Protein AF-A0A524F8K9-F1 (afdb_monomer)

Radius of gyration: 33.24 Å; Cα contacts (8 Å, |Δi|>4): 389; chains: 1; bounding box: 68×58×95 Å

Foldseek 3Di:
DDPPDPDFVVVLLVLQQVLLCVQPVFGKDWPPPPDRVSLVVQCVVVVDHQQFRWTWIGRRPPPQDIDIDGNVCSVVSNDRPCSVVVQCFPVVVQVLQQCLLCVQPNFGKGFPPPPDRVNLVVQCVVHRSQARWTFMGSRDPPADTDIDGNVCSVVSDDGPVSVLVVQQQQPVNLLVLQQVLLCVQPNGGKAFDDDDDRVNLVPDPDRQQFPWTFIDSRPPPQDTDTDGSVCSVVSDDRPCSVVVPQDPVNVQVVQQVVCCVPPVGGGGDDPDD

Structure (mmCIF, N/CA/C/O backbone):
data_AF-A0A524F8K9-F1
#
_entry.id   AF-A0A524F8K9-F1
#
loop_
_atom_site.group_PDB
_atom_site.id
_atom_site.type_symbol
_atom_site.label_atom_id
_atom_site.label_alt_id
_atom_site.label_comp_id
_atom_site.label_asym_id
_atom_site.label_entity_id
_atom_site.label_seq_id
_atom_site.pdbx_PDB_ins_code
_atom_site.Cartn_x
_atom_site.Cartn_y
_atom_site.Cartn_z
_atom_site.occupancy
_atom_site.B_iso_or_equiv
_atom_site.auth_seq_id
_atom_site.auth_comp_id
_atom_site.auth_asym_id
_atom_site.auth_atom_id
_atom_site.pdbx_PDB_model_num
ATOM 1 N N . MET A 1 1 ? 31.189 -39.257 -27.917 1.00 42.81 1 MET A N 1
ATOM 2 C CA . MET A 1 1 ? 31.494 -37.955 -27.280 1.00 42.81 1 MET A CA 1
ATOM 3 C C . MET A 1 1 ? 30.943 -36.825 -28.151 1.00 42.81 1 MET A C 1
ATOM 5 O O . MET A 1 1 ? 31.688 -36.217 -28.897 1.00 42.81 1 MET A O 1
ATOM 9 N N . GLU A 1 2 ? 29.644 -36.533 -28.055 1.00 40.47 2 GLU A N 1
ATOM 10 C CA . GLU A 1 2 ? 28.992 -35.429 -28.785 1.00 40.47 2 GLU A CA 1
ATOM 11 C C . GLU A 1 2 ? 28.032 -34.686 -27.841 1.00 40.47 2 GLU A C 1
ATOM 13 O O . GLU A 1 2 ? 26.815 -34.805 -27.892 1.00 40.47 2 GLU A O 1
ATOM 18 N N . LYS A 1 3 ? 28.595 -33.918 -26.901 1.00 42.03 3 LYS A N 1
ATOM 19 C CA . LYS A 1 3 ? 27.858 -32.866 -26.170 1.00 42.03 3 LYS A CA 1
ATOM 20 C C . LYS A 1 3 ? 28.195 -31.486 -26.750 1.00 42.03 3 LYS A C 1
ATOM 22 O O . LYS A 1 3 ? 28.372 -30.517 -26.013 1.00 42.03 3 LYS A O 1
ATOM 27 N N . LEU A 1 4 ? 28.342 -31.396 -28.071 1.00 45.78 4 LEU A N 1
ATOM 28 C CA . LEU A 1 4 ? 28.682 -30.157 -28.768 1.00 45.78 4 LEU A CA 1
ATOM 29 C C . LEU A 1 4 ? 27.406 -29.398 -29.171 1.00 45.78 4 LEU A C 1
ATOM 31 O O . LEU A 1 4 ? 26.510 -29.934 -29.805 1.00 45.78 4 LEU A O 1
ATOM 35 N N . ASN A 1 5 ? 27.366 -28.117 -28.791 1.00 54.75 5 ASN A N 1
ATOM 36 C CA . ASN A 1 5 ? 26.432 -27.069 -29.227 1.00 54.75 5 ASN A CA 1
ATOM 37 C C . ASN A 1 5 ? 24.997 -27.027 -28.662 1.00 54.75 5 ASN A C 1
ATOM 39 O O . ASN A 1 5 ? 24.011 -26.869 -29.384 1.00 54.75 5 ASN A O 1
ATOM 43 N N . ARG A 1 6 ? 24.869 -26.937 -27.329 1.00 64.12 6 ARG A N 1
ATOM 44 C CA . ARG A 1 6 ? 23.656 -26.327 -26.734 1.00 64.12 6 ARG A CA 1
ATOM 45 C C . ARG A 1 6 ? 23.525 -24.822 -27.002 1.00 64.12 6 ARG A C 1
ATOM 47 O O . ARG A 1 6 ? 22.409 -24.322 -26.968 1.00 64.12 6 ARG A O 1
ATOM 54 N N . TYR A 1 7 ? 24.617 -24.127 -27.317 1.00 70.69 7 TYR A N 1
ATOM 55 C CA . TYR A 1 7 ? 24.643 -22.674 -27.490 1.00 70.69 7 TYR A CA 1
ATOM 56 C C . TYR A 1 7 ? 25.248 -22.302 -28.850 1.00 70.69 7 TYR A C 1
ATOM 58 O O . TYR A 1 7 ? 26.447 -22.476 -29.055 1.00 70.69 7 TYR A O 1
ATOM 66 N N . ASN A 1 8 ? 24.407 -21.804 -29.756 1.00 86.25 8 ASN A N 1
ATOM 67 C CA . ASN A 1 8 ? 24.788 -21.094 -30.984 1.00 86.25 8 ASN A CA 1
ATOM 68 C C . ASN A 1 8 ? 24.215 -19.667 -30.920 1.00 86.25 8 ASN A C 1
ATOM 70 O O . ASN A 1 8 ? 23.408 -19.378 -30.025 1.00 86.25 8 ASN A O 1
ATOM 74 N N . LEU A 1 9 ? 24.609 -18.768 -31.828 1.00 86.19 9 LEU A N 1
ATOM 75 C CA . LEU A 1 9 ? 24.185 -17.368 -31.725 1.00 86.19 9 LEU A CA 1
ATOM 76 C C . LEU A 1 9 ? 22.661 -17.214 -31.807 1.00 86.19 9 LEU A C 1
ATOM 78 O O . LEU A 1 9 ? 22.101 -16.392 -31.088 1.00 86.19 9 LEU A O 1
ATOM 82 N N . ASN A 1 10 ? 21.985 -18.023 -32.626 1.00 89.38 10 ASN A N 1
ATOM 83 C CA . ASN A 1 10 ? 20.527 -17.968 -32.779 1.00 89.38 10 ASN A CA 1
ATOM 84 C C . ASN A 1 10 ? 19.796 -18.296 -31.471 1.00 89.38 10 ASN A C 1
ATOM 86 O O . ASN A 1 10 ? 18.963 -17.510 -31.029 1.00 89.38 10 ASN A O 1
ATOM 90 N N . LYS A 1 11 ? 20.188 -19.368 -30.775 1.00 89.19 11 LYS A N 1
ATOM 91 C CA . LYS A 1 11 ? 19.627 -19.711 -29.456 1.00 89.19 11 LYS A CA 1
ATOM 92 C C . LYS A 1 11 ? 19.890 -18.621 -28.417 1.00 89.19 11 LYS A C 1
ATOM 94 O O . LYS A 1 11 ? 19.054 -18.357 -27.559 1.00 89.19 11 LYS A O 1
ATOM 99 N N . ILE A 1 12 ? 21.051 -17.965 -28.479 1.00 89.88 12 ILE A N 1
ATOM 100 C CA . ILE A 1 12 ? 21.359 -16.843 -27.582 1.00 89.88 12 ILE A CA 1
ATOM 101 C C . ILE A 1 12 ? 20.476 -15.630 -27.918 1.00 89.88 12 ILE A C 1
ATOM 103 O O . ILE A 1 12 ? 19.997 -14.969 -26.998 1.00 89.88 12 ILE A O 1
ATOM 107 N N . LYS A 1 13 ? 20.218 -15.348 -29.204 1.00 91.81 13 LYS A N 1
ATOM 108 C CA . LYS A 1 13 ? 19.292 -14.284 -29.636 1.00 91.81 13 LYS A CA 1
ATOM 109 C C . LYS A 1 13 ? 17.877 -14.537 -29.118 1.00 91.81 13 LYS A C 1
ATOM 111 O O . LYS A 1 13 ? 17.298 -13.627 -28.530 1.00 91.81 13 LYS A O 1
ATOM 116 N N . GLU A 1 14 ? 17.375 -15.763 -29.249 1.00 92.06 14 GLU A N 1
ATOM 117 C CA . GLU A 1 14 ? 16.072 -16.176 -28.707 1.00 92.06 14 GLU A CA 1
ATOM 118 C C . GLU A 1 14 ? 15.997 -15.974 -27.186 1.00 92.06 14 GLU A C 1
ATOM 120 O O . GLU A 1 14 ? 15.047 -15.373 -26.691 1.00 92.06 14 GLU A O 1
ATOM 125 N N . LEU A 1 15 ? 17.030 -16.387 -26.437 1.00 90.88 15 LEU A N 1
ATOM 126 C CA . LEU A 1 15 ? 17.102 -16.175 -24.984 1.00 90.88 15 LEU A CA 1
ATOM 127 C C . LEU A 1 15 ? 17.090 -14.689 -24.602 1.00 90.88 15 LEU A C 1
ATOM 129 O O . LEU A 1 15 ? 16.430 -14.298 -23.639 1.00 90.88 15 LEU A O 1
ATOM 133 N N . VAL A 1 16 ? 17.838 -13.855 -25.330 1.00 92.00 16 VAL A N 1
ATOM 134 C CA . VAL A 1 16 ? 17.880 -12.401 -25.109 1.00 92.00 16 VAL A CA 1
ATOM 135 C C . VAL A 1 16 ? 16.512 -11.781 -25.379 1.00 92.00 16 VAL A C 1
ATOM 137 O O . VAL A 1 16 ? 16.043 -10.970 -24.579 1.00 92.00 16 VAL A O 1
ATOM 140 N N . GLU A 1 17 ? 15.857 -12.171 -26.466 1.00 90.25 17 GLU A N 1
ATOM 141 C CA . GLU A 1 17 ? 14.528 -11.683 -26.821 1.00 90.25 17 GLU A CA 1
ATOM 142 C C . GLU A 1 17 ? 13.481 -12.090 -25.776 1.00 90.25 17 GLU A C 1
ATOM 144 O O . GLU A 1 17 ? 12.828 -11.221 -25.194 1.00 90.25 17 GLU A O 1
ATOM 149 N N . ASP A 1 18 ? 13.394 -13.371 -25.433 1.00 88.19 18 ASP A N 1
ATOM 150 C CA . ASP A 1 18 ? 12.442 -13.869 -24.440 1.00 88.19 18 ASP A CA 1
ATOM 151 C C . ASP A 1 18 ? 12.641 -13.215 -23.056 1.00 88.19 18 ASP A C 1
ATOM 153 O O . ASP A 1 18 ? 11.695 -12.679 -22.469 1.00 88.19 18 ASP A O 1
ATOM 157 N N . LEU A 1 19 ? 13.876 -13.158 -22.539 1.00 85.12 19 LEU A N 1
ATOM 158 C CA . LEU A 1 19 ? 14.149 -12.499 -21.253 1.00 85.12 19 LEU A CA 1
ATOM 159 C C . LEU A 1 19 ? 13.819 -11.004 -21.287 1.00 85.12 19 LEU A C 1
ATOM 161 O O . LEU A 1 19 ? 13.327 -10.458 -20.295 1.00 85.12 19 LEU A O 1
ATOM 165 N N . SER A 1 20 ? 14.060 -10.333 -22.412 1.00 83.44 20 SER A N 1
ATOM 166 C CA . SER A 1 20 ? 13.753 -8.911 -22.567 1.00 83.44 20 SER A CA 1
ATOM 167 C C . SER A 1 20 ? 12.250 -8.624 -22.564 1.00 83.44 20 SER A C 1
ATOM 169 O O . SER A 1 20 ? 11.806 -7.688 -21.888 1.00 83.44 20 SER A O 1
ATOM 171 N N . ILE A 1 21 ? 11.455 -9.472 -23.220 1.00 76.06 21 ILE A N 1
ATOM 172 C CA . ILE A 1 21 ? 9.995 -9.376 -23.228 1.00 76.06 21 ILE A CA 1
ATOM 173 C C . ILE A 1 21 ? 9.468 -9.670 -21.823 1.00 76.06 21 ILE A C 1
ATOM 175 O O . ILE A 1 21 ? 8.736 -8.856 -21.262 1.00 76.06 21 ILE A O 1
ATOM 179 N N . ARG A 1 22 ? 9.924 -10.756 -21.184 1.00 74.94 22 ARG A N 1
ATOM 180 C CA . ARG A 1 22 ? 9.480 -11.131 -19.831 1.00 74.94 22 ARG A CA 1
ATOM 181 C C . ARG A 1 22 ? 9.839 -10.099 -18.758 1.00 74.94 22 ARG A C 1
ATOM 183 O O . ARG A 1 22 ? 9.075 -9.918 -17.811 1.00 74.94 22 ARG A O 1
ATOM 190 N N . LYS A 1 23 ? 11.004 -9.445 -18.847 1.00 76.00 23 LYS A N 1
ATOM 191 C CA . LYS A 1 23 ? 11.491 -8.521 -17.800 1.00 76.00 23 LYS A CA 1
ATOM 192 C C . LYS A 1 23 ? 11.142 -7.056 -18.050 1.00 76.00 23 LYS A C 1
ATOM 194 O O . LYS A 1 23 ? 10.934 -6.328 -17.082 1.00 76.00 23 LYS A O 1
ATOM 199 N N . SER A 1 24 ? 11.115 -6.619 -19.306 1.00 67.69 24 SER A N 1
ATOM 200 C CA . SER A 1 24 ? 10.893 -5.211 -19.673 1.00 67.69 24 SER A CA 1
ATOM 201 C C . SER A 1 24 ? 9.729 -4.976 -20.634 1.00 67.69 24 SER A C 1
ATOM 203 O O . SER A 1 24 ? 9.320 -3.830 -20.769 1.00 67.69 24 SER A O 1
ATOM 205 N N . GLY A 1 25 ? 9.194 -6.006 -21.294 1.00 71.62 25 GLY A N 1
ATOM 206 C CA . GLY A 1 25 ? 8.166 -5.852 -22.332 1.00 71.62 25 GLY A CA 1
ATOM 207 C C . GLY A 1 25 ? 8.678 -5.248 -23.645 1.00 71.62 25 GLY A C 1
ATOM 208 O O . GLY A 1 25 ? 7.884 -4.974 -24.533 1.00 71.62 25 GLY A O 1
ATOM 209 N N . ILE A 1 26 ? 9.993 -5.038 -23.775 1.00 77.69 26 ILE A N 1
ATOM 210 C CA . ILE A 1 26 ? 10.641 -4.446 -24.951 1.00 77.69 26 ILE A CA 1
ATOM 211 C C . ILE A 1 26 ? 11.773 -5.373 -25.391 1.00 77.69 26 ILE A C 1
ATOM 213 O O . ILE A 1 26 ? 12.574 -5.802 -24.555 1.00 77.69 26 ILE A O 1
ATOM 217 N N . LYS A 1 27 ? 11.850 -5.643 -26.698 1.00 87.25 27 LYS A N 1
ATOM 218 C CA . LYS A 1 27 ? 12.848 -6.523 -27.315 1.00 87.25 27 LYS A CA 1
ATOM 219 C C . LYS A 1 27 ? 14.277 -6.011 -27.097 1.00 87.25 27 LYS A C 1
ATOM 221 O O . LYS A 1 27 ? 14.619 -4.895 -27.475 1.00 87.25 27 LYS A O 1
ATOM 226 N N . GLY A 1 28 ? 15.108 -6.838 -26.472 1.00 89.62 28 GLY A N 1
ATOM 227 C CA . GLY A 1 28 ? 16.542 -6.636 -26.294 1.00 89.62 28 GLY A CA 1
ATOM 228 C C . GLY A 1 28 ? 17.343 -7.137 -27.489 1.00 89.62 28 GLY A C 1
ATOM 229 O O . GLY A 1 28 ? 16.833 -7.851 -28.349 1.00 89.62 28 GLY A O 1
ATOM 230 N N . VAL A 1 29 ? 18.617 -6.759 -27.536 1.00 94.50 29 VAL A N 1
ATOM 231 C CA . VAL A 1 29 ? 19.506 -7.034 -28.667 1.00 94.50 29 VAL A CA 1
ATOM 232 C C . VAL A 1 29 ? 20.885 -7.499 -28.209 1.00 94.50 29 VAL A C 1
ATOM 234 O O . VAL A 1 29 ? 21.400 -7.093 -27.162 1.00 94.50 29 VAL A O 1
ATOM 237 N N . ILE A 1 30 ? 21.513 -8.336 -29.030 1.00 95.12 30 ILE A N 1
ATOM 238 C CA . ILE A 1 30 ? 22.943 -8.635 -28.935 1.00 95.12 30 ILE A CA 1
ATOM 239 C C . ILE A 1 30 ? 23.678 -7.584 -29.763 1.00 95.12 30 ILE A C 1
ATOM 241 O O . ILE A 1 30 ? 23.374 -7.399 -30.937 1.00 95.12 30 ILE A O 1
ATOM 245 N N . LEU A 1 31 ? 24.628 -6.884 -29.144 1.00 93.44 31 LEU A N 1
ATOM 246 C CA . LEU A 1 31 ? 25.459 -5.890 -29.827 1.00 93.44 31 LEU A CA 1
ATOM 247 C C . LEU A 1 31 ? 26.758 -6.499 -30.361 1.00 93.44 31 LEU A C 1
ATOM 249 O O . LEU A 1 31 ? 27.289 -6.025 -31.359 1.00 93.44 31 LEU A O 1
ATOM 253 N N . ASN A 1 32 ? 27.286 -7.512 -29.668 1.00 91.75 32 ASN A N 1
ATOM 254 C CA . ASN A 1 32 ? 28.480 -8.251 -30.068 1.00 91.75 32 ASN A CA 1
ATOM 255 C C . ASN A 1 32 ? 28.402 -9.685 -29.511 1.00 91.75 32 ASN A C 1
ATOM 257 O O . ASN A 1 32 ? 28.205 -9.827 -28.294 1.00 91.75 32 ASN A O 1
ATOM 261 N N . PRO A 1 33 ? 28.573 -10.734 -30.331 1.00 88.81 33 PRO A N 1
ATOM 262 C CA . PRO A 1 33 ? 28.849 -10.725 -31.778 1.00 88.81 33 PRO A CA 1
ATOM 263 C C . PRO A 1 33 ? 27.620 -10.438 -32.644 1.00 88.81 33 PRO A C 1
ATOM 265 O O . PRO A 1 33 ? 26.484 -10.687 -32.231 1.00 88.81 33 PRO A O 1
ATOM 268 N N . LYS A 1 34 ? 27.852 -9.924 -33.855 1.00 88.25 34 LYS A N 1
ATOM 269 C CA . LYS A 1 34 ? 26.804 -9.609 -34.840 1.00 88.25 34 LYS A CA 1
ATOM 270 C C . LYS A 1 34 ? 26.387 -10.833 -35.658 1.00 88.25 34 LYS A C 1
ATOM 272 O O . LYS A 1 34 ? 25.210 -10.977 -36.001 1.00 88.25 34 LYS A O 1
ATOM 277 N N . ASN A 1 35 ? 27.329 -11.730 -35.938 1.00 88.25 35 ASN A N 1
ATOM 278 C CA . ASN A 1 35 ? 27.136 -12.926 -36.758 1.00 88.25 35 ASN A CA 1
ATOM 279 C C . ASN A 1 35 ? 27.814 -14.166 -36.134 1.00 88.25 35 ASN A C 1
ATOM 281 O O . ASN A 1 35 ? 28.534 -14.078 -35.137 1.00 88.25 35 ASN A O 1
ATOM 285 N N . GLU A 1 36 ? 27.524 -15.344 -36.691 1.00 86.19 36 GLU A N 1
ATOM 286 C CA . GLU A 1 36 ? 28.003 -16.631 -36.162 1.00 86.19 36 GLU A CA 1
ATOM 287 C C . GLU A 1 36 ? 29.529 -16.783 -36.292 1.00 86.19 36 GLU A C 1
ATOM 289 O O . GLU A 1 36 ? 30.158 -17.434 -35.461 1.00 86.19 36 GLU A O 1
ATOM 294 N N . GLU A 1 37 ? 30.138 -16.166 -37.305 1.00 85.25 37 GLU A N 1
ATOM 295 C CA . GLU A 1 37 ? 31.587 -16.189 -37.518 1.00 85.25 37 GLU A CA 1
ATOM 296 C C . GLU A 1 37 ? 32.322 -15.390 -36.438 1.00 85.25 37 GLU A C 1
ATOM 298 O O . GLU A 1 37 ? 33.228 -15.915 -35.792 1.00 85.25 37 GLU A O 1
ATOM 303 N N . GLU A 1 38 ? 31.852 -14.181 -36.126 1.00 84.81 38 GLU A N 1
ATOM 304 C CA . GLU A 1 38 ? 32.328 -13.391 -34.989 1.00 84.81 38 GLU A CA 1
ATOM 305 C C . GLU A 1 38 ? 32.157 -14.153 -33.667 1.00 84.81 38 GLU A C 1
ATOM 307 O O . GLU A 1 38 ? 33.048 -14.132 -32.818 1.00 84.81 38 GLU A O 1
ATOM 312 N N . PHE A 1 39 ? 31.048 -14.879 -33.487 1.00 84.38 39 PHE A N 1
ATOM 313 C CA . PHE A 1 39 ? 30.843 -15.698 -32.290 1.00 84.38 39 PHE A CA 1
ATOM 314 C C . PHE A 1 39 ? 31.851 -16.851 -32.189 1.00 84.38 39 PHE A C 1
ATOM 316 O O . PHE A 1 39 ? 32.432 -17.073 -31.121 1.00 84.38 39 PHE A O 1
ATOM 323 N N . LYS A 1 40 ? 32.105 -17.559 -33.296 1.00 82.50 40 LYS A N 1
ATOM 324 C CA . LYS A 1 40 ? 33.136 -18.607 -33.376 1.00 82.50 40 LYS A CA 1
ATOM 325 C C . LYS A 1 40 ? 34.535 -18.035 -33.133 1.00 82.50 40 LYS A C 1
ATOM 327 O O . LYS A 1 40 ? 35.313 -18.645 -32.404 1.00 82.50 40 LYS A O 1
ATOM 332 N N . ASN A 1 41 ? 34.828 -16.844 -33.646 1.00 80.81 41 ASN A N 1
ATOM 333 C CA . ASN A 1 41 ? 36.107 -16.168 -33.431 1.00 80.81 41 ASN A CA 1
ATOM 334 C C . ASN A 1 41 ? 36.297 -15.766 -31.963 1.00 80.81 41 ASN A C 1
ATOM 336 O O . ASN A 1 41 ? 37.347 -16.043 -31.389 1.00 80.81 41 ASN A O 1
ATOM 340 N N . LEU A 1 42 ? 35.267 -15.222 -31.303 1.00 76.25 42 LEU A N 1
ATOM 341 C CA . LEU A 1 42 ? 35.302 -14.931 -29.861 1.00 76.25 42 LEU A CA 1
ATOM 342 C C . LEU A 1 42 ? 35.561 -16.189 -29.022 1.00 76.25 42 LEU A C 1
ATOM 344 O O . LEU A 1 42 ? 36.297 -16.144 -28.032 1.00 76.25 42 LEU A O 1
ATOM 348 N N . LYS A 1 43 ? 34.968 -17.320 -29.416 1.00 71.12 43 LYS A N 1
ATOM 349 C CA . LYS A 1 43 ? 35.212 -18.625 -28.791 1.00 71.12 43 LYS A CA 1
ATOM 350 C C . LYS A 1 43 ? 36.673 -19.059 -28.961 1.00 71.12 43 LYS A C 1
ATOM 352 O O . LYS A 1 43 ? 37.304 -19.427 -27.974 1.00 71.12 43 LYS A O 1
ATOM 357 N N . ASN A 1 44 ? 37.209 -18.971 -30.176 1.00 72.62 44 ASN A N 1
ATOM 358 C CA . ASN A 1 44 ? 38.571 -19.405 -30.496 1.00 72.62 44 ASN A CA 1
ATOM 359 C C . ASN A 1 44 ? 39.634 -18.539 -29.807 1.00 72.62 44 ASN A C 1
ATOM 361 O O . ASN A 1 44 ? 40.561 -19.078 -29.213 1.00 72.62 44 ASN A O 1
ATOM 365 N N . ILE A 1 45 ? 39.458 -17.214 -29.805 1.00 68.62 45 ILE A N 1
ATOM 366 C CA . ILE A 1 45 ? 40.386 -16.263 -29.167 1.00 68.62 45 ILE A CA 1
ATOM 367 C C . ILE A 1 45 ? 40.434 -16.459 -27.645 1.00 68.62 45 ILE A C 1
ATOM 369 O O . ILE A 1 45 ? 41.479 -16.293 -27.026 1.00 68.62 45 ILE A O 1
ATOM 373 N N . SER A 1 46 ? 39.304 -16.800 -27.021 1.00 62.34 46 SER A N 1
ATOM 374 C CA . SER A 1 46 ? 39.221 -16.930 -25.561 1.00 62.34 46 SER A CA 1
ATOM 375 C C . SER A 1 46 ? 39.519 -18.334 -25.032 1.00 62.34 46 SER A C 1
ATOM 377 O O . SER A 1 46 ? 39.650 -18.495 -23.819 1.00 62.34 46 SER A O 1
ATOM 379 N N . GLY A 1 47 ? 39.558 -19.357 -25.895 1.00 69.56 47 GLY A N 1
ATOM 380 C CA . GLY A 1 47 ? 39.633 -20.765 -25.483 1.00 69.56 47 GLY A CA 1
ATOM 381 C C . GLY A 1 47 ? 38.438 -21.233 -24.635 1.00 69.56 47 GLY A C 1
ATOM 382 O O . GLY A 1 47 ? 38.476 -22.311 -24.044 1.00 69.56 47 GLY A O 1
ATOM 383 N N . GLN A 1 48 ? 37.372 -20.429 -24.529 1.00 70.06 48 GLN A N 1
ATOM 384 C CA . GLN A 1 48 ? 36.229 -20.706 -23.659 1.00 70.06 48 GLN A CA 1
ATOM 385 C C . GLN A 1 48 ? 35.177 -21.562 -24.365 1.00 70.06 48 GLN A C 1
ATOM 387 O O . GLN A 1 48 ? 34.912 -21.420 -25.558 1.00 70.06 48 GLN A O 1
ATOM 392 N N . ILE A 1 49 ? 34.500 -22.424 -23.602 1.00 79.00 49 ILE A N 1
ATOM 393 C CA . ILE A 1 49 ? 33.313 -23.132 -24.094 1.00 79.00 49 ILE A CA 1
ATOM 394 C C . ILE A 1 49 ? 32.186 -22.134 -24.440 1.00 79.00 49 ILE A C 1
ATOM 396 O O . ILE A 1 49 ? 32.059 -21.116 -23.754 1.00 79.00 49 ILE A O 1
ATOM 400 N N . PRO A 1 50 ? 31.312 -22.427 -25.432 1.00 77.69 50 PRO A N 1
ATOM 401 C CA . PRO A 1 50 ? 30.312 -21.472 -25.943 1.00 77.69 50 PRO A CA 1
ATOM 402 C C . PRO A 1 50 ? 29.397 -20.847 -24.879 1.00 77.69 50 PRO A C 1
ATOM 404 O O . PRO A 1 50 ? 28.936 -19.719 -25.018 1.00 77.69 50 PRO A O 1
ATOM 407 N N . SER A 1 51 ? 29.136 -21.569 -23.787 1.00 82.06 51 SER A N 1
ATOM 408 C CA . SER A 1 51 ? 28.295 -21.105 -22.680 1.00 82.06 51 SER A CA 1
ATOM 409 C C . SER A 1 51 ? 28.954 -20.012 -21.823 1.00 82.06 51 SER A C 1
ATOM 411 O O . SER A 1 51 ? 28.257 -19.217 -21.185 1.00 82.06 51 SER A O 1
ATOM 413 N N . LYS A 1 52 ? 30.292 -19.958 -21.802 1.00 85.38 52 LYS A N 1
ATOM 414 C CA . LYS A 1 52 ? 31.096 -19.001 -21.024 1.00 85.38 52 LYS A CA 1
ATOM 415 C C . LYS A 1 52 ? 31.644 -17.850 -21.865 1.00 85.38 52 LYS A C 1
ATOM 417 O O . LYS A 1 52 ? 32.077 -16.863 -21.276 1.00 85.38 52 LYS A O 1
ATOM 422 N N . THR A 1 53 ? 31.557 -17.934 -23.193 1.00 86.88 53 THR A N 1
ATOM 423 C CA . THR A 1 53 ? 31.950 -16.860 -24.110 1.00 86.88 53 THR A CA 1
ATOM 424 C C . THR A 1 53 ? 31.275 -15.541 -23.725 1.00 86.88 53 THR A C 1
ATOM 426 O O . THR A 1 53 ? 30.050 -15.465 -23.573 1.00 86.88 53 THR A O 1
ATOM 429 N N . LYS A 1 54 ? 32.089 -14.496 -23.537 1.00 90.62 54 LYS A N 1
ATOM 430 C CA . LYS A 1 54 ? 31.618 -13.150 -23.193 1.00 90.62 54 LYS A CA 1
ATOM 431 C C . LYS A 1 54 ? 30.949 -12.504 -24.404 1.00 90.62 54 LYS A C 1
ATOM 433 O O . LYS A 1 54 ? 31.561 -12.376 -25.459 1.00 90.62 54 LYS A O 1
ATOM 438 N N . ILE A 1 55 ? 29.719 -12.047 -24.217 1.00 92.25 55 ILE A N 1
ATOM 439 C CA . ILE A 1 55 ? 28.916 -11.355 -25.229 1.00 92.25 55 ILE A CA 1
ATOM 440 C C . ILE A 1 55 ? 28.449 -10.006 -24.685 1.00 92.25 55 ILE A C 1
ATOM 442 O O . ILE A 1 55 ? 28.216 -9.857 -23.480 1.00 92.25 55 ILE A O 1
ATOM 446 N N . LYS A 1 56 ? 28.309 -9.017 -25.568 1.00 95.25 56 LYS A N 1
ATOM 447 C CA . LYS A 1 56 ? 27.775 -7.694 -25.231 1.00 95.25 56 LYS A CA 1
ATOM 448 C C . LYS A 1 56 ? 26.313 -7.636 -25.644 1.00 95.25 56 LYS A C 1
ATOM 450 O O . LYS A 1 56 ? 25.988 -7.784 -26.821 1.00 95.25 56 LYS A O 1
ATOM 455 N N . VAL A 1 57 ? 25.441 -7.388 -24.679 1.00 95.19 57 VAL A N 1
ATOM 456 C CA . VAL A 1 57 ? 23.990 -7.341 -24.878 1.00 95.19 57 VAL A CA 1
ATOM 457 C C . VAL A 1 57 ? 23.428 -6.022 -24.365 1.00 95.19 57 VAL A C 1
ATOM 459 O O . VAL A 1 57 ? 24.034 -5.360 -23.518 1.00 95.19 57 VAL A O 1
ATOM 462 N N . LYS A 1 58 ? 22.263 -5.634 -24.876 1.00 93.19 58 LYS A N 1
ATOM 463 C CA . LYS A 1 58 ? 21.492 -4.481 -24.412 1.00 93.19 58 LYS A CA 1
ATOM 464 C C . LYS A 1 58 ? 20.034 -4.909 -24.261 1.00 93.19 58 LYS A C 1
ATOM 466 O O . LYS A 1 58 ? 19.497 -5.601 -25.120 1.00 93.19 58 LYS A O 1
ATOM 471 N N . CYS A 1 59 ? 19.386 -4.537 -23.163 1.00 89.69 59 CYS A N 1
ATOM 472 C CA . CYS A 1 59 ? 17.948 -4.760 -23.019 1.00 89.69 59 CYS A CA 1
ATOM 473 C C . CYS A 1 59 ? 17.182 -3.763 -23.895 1.00 89.69 59 CYS A C 1
ATOM 475 O O . CYS A 1 59 ? 17.758 -2.776 -24.344 1.00 89.69 59 CYS A O 1
ATOM 477 N N . GLY A 1 60 ? 15.885 -3.993 -24.108 1.00 83.56 60 GLY A N 1
ATOM 478 C CA . GLY A 1 60 ? 15.085 -3.132 -24.982 1.00 83.56 60 GLY A CA 1
ATOM 479 C C . GLY A 1 60 ? 14.886 -1.698 -24.480 1.00 83.56 60 GLY A C 1
ATOM 480 O O . GLY A 1 60 ? 14.519 -0.838 -25.265 1.00 83.56 60 GLY A O 1
ATOM 481 N N . VAL A 1 61 ? 15.151 -1.416 -23.198 1.00 76.44 61 VAL A N 1
ATOM 482 C CA . VAL A 1 61 ? 15.068 -0.060 -22.627 1.00 76.44 61 VAL A CA 1
ATOM 483 C C . VAL A 1 61 ? 16.226 0.810 -23.157 1.00 76.44 61 VAL A C 1
ATOM 485 O O . VAL A 1 61 ? 17.384 0.489 -22.857 1.00 76.44 61 VAL A O 1
ATOM 488 N N . PRO A 1 62 ? 15.961 1.882 -23.935 1.00 77.50 62 PRO A N 1
ATOM 489 C CA . PRO A 1 62 ? 16.997 2.670 -24.614 1.00 77.50 62 PRO A CA 1
ATOM 490 C C . PRO A 1 62 ? 18.077 3.252 -23.693 1.00 77.50 62 PRO A C 1
ATOM 492 O O . PRO A 1 62 ? 19.252 3.287 -24.075 1.00 77.50 62 PRO A O 1
ATOM 495 N N . GLU A 1 63 ? 17.683 3.654 -22.489 1.00 74.75 63 GLU A N 1
ATOM 496 C CA . GLU A 1 63 ? 18.480 4.367 -21.487 1.00 74.75 63 GLU A CA 1
ATOM 497 C C . GLU A 1 63 ? 19.373 3.428 -20.671 1.00 74.75 63 GLU A C 1
ATOM 499 O O . GLU A 1 63 ? 20.324 3.866 -20.025 1.00 74.75 63 GLU A O 1
ATOM 504 N N . HIS A 1 64 ? 19.089 2.123 -20.686 1.00 79.56 64 HIS A N 1
ATOM 505 C CA . HIS A 1 64 ? 19.914 1.165 -19.968 1.00 79.56 64 HIS A CA 1
ATOM 506 C C . HIS A 1 64 ? 21.224 0.926 -20.727 1.00 79.56 64 HIS A C 1
ATOM 508 O O . HIS A 1 64 ? 21.207 0.652 -21.935 1.00 79.56 64 HIS A O 1
ATOM 514 N N . PRO A 1 65 ? 22.377 0.961 -20.035 1.00 84.12 65 PRO A N 1
ATOM 515 C CA . PRO A 1 65 ? 23.647 0.685 -20.677 1.00 84.12 65 PRO A CA 1
ATOM 516 C C . PRO A 1 65 ? 23.697 -0.770 -21.145 1.00 84.12 65 PRO A C 1
ATOM 518 O O . PRO A 1 65 ? 23.180 -1.686 -20.497 1.00 84.12 65 PRO A O 1
ATOM 521 N N . ALA A 1 66 ? 24.367 -0.990 -22.274 1.00 92.88 66 ALA A N 1
ATOM 522 C CA . ALA A 1 66 ? 24.757 -2.332 -22.670 1.00 92.88 66 ALA A CA 1
ATOM 523 C C . ALA A 1 66 ? 25.721 -2.921 -21.630 1.00 92.88 66 ALA A C 1
ATOM 525 O O . ALA A 1 66 ? 26.547 -2.204 -21.064 1.00 92.88 66 ALA A O 1
ATOM 526 N N . TRP A 1 67 ? 25.657 -4.230 -21.407 1.00 93.69 67 TRP A N 1
ATOM 527 C CA . TRP A 1 67 ? 26.537 -4.914 -20.463 1.00 93.69 67 TRP A CA 1
ATOM 528 C C . TRP A 1 67 ? 27.136 -6.175 -21.075 1.00 93.69 67 TRP A C 1
ATOM 530 O O . TRP A 1 67 ? 26.660 -6.703 -22.082 1.00 93.69 67 TRP A O 1
ATOM 540 N N . ILE A 1 68 ? 28.211 -6.650 -20.452 1.00 94.06 68 ILE A N 1
ATOM 541 C CA . ILE A 1 68 ? 28.870 -7.900 -20.819 1.00 94.06 68 ILE A CA 1
ATOM 542 C C . ILE A 1 68 ? 28.302 -9.023 -19.950 1.00 94.06 68 ILE A C 1
ATOM 544 O O . ILE A 1 68 ? 28.223 -8.898 -18.725 1.00 94.06 68 ILE A O 1
ATOM 548 N N . THR A 1 69 ? 27.915 -10.128 -20.577 1.00 93.50 69 THR A N 1
ATOM 549 C CA . THR A 1 69 ? 27.408 -11.334 -19.909 1.00 93.50 69 THR A CA 1
ATOM 550 C C . THR A 1 69 ? 27.885 -12.592 -20.637 1.00 93.50 69 THR A C 1
ATOM 552 O O . THR A 1 69 ? 28.684 -12.505 -21.566 1.00 93.50 69 THR A O 1
ATOM 555 N N . THR A 1 70 ? 27.420 -13.762 -20.208 1.00 92.62 70 THR A N 1
ATOM 556 C CA . THR A 1 70 ? 27.658 -15.051 -20.869 1.00 92.62 70 THR A CA 1
ATOM 557 C C . THR A 1 70 ? 26.327 -15.745 -21.153 1.00 92.62 70 THR A C 1
ATOM 559 O O . THR A 1 70 ? 25.328 -15.474 -20.478 1.00 92.62 70 THR A O 1
ATOM 562 N N . ALA A 1 71 ? 26.301 -16.652 -22.132 1.00 88.50 71 ALA A N 1
ATOM 563 C CA . ALA A 1 71 ? 25.088 -17.391 -22.491 1.00 88.50 71 ALA A CA 1
ATOM 564 C C . ALA A 1 71 ? 24.542 -18.232 -21.321 1.00 88.50 71 ALA A C 1
ATOM 566 O O . ALA A 1 71 ? 23.337 -18.252 -21.090 1.00 88.50 71 ALA A O 1
ATOM 567 N N . ASP A 1 72 ? 25.426 -18.838 -20.524 1.00 89.44 72 ASP A N 1
ATOM 568 C CA . ASP A 1 72 ? 25.065 -19.580 -19.309 1.00 89.44 72 ASP A CA 1
ATOM 569 C C . ASP A 1 72 ? 24.330 -18.702 -18.283 1.00 89.44 72 ASP A C 1
ATOM 571 O O . ASP A 1 72 ? 23.296 -19.087 -17.745 1.00 89.44 72 ASP A O 1
ATOM 575 N N . ARG A 1 73 ? 24.809 -17.470 -18.059 1.00 91.25 73 ARG A N 1
ATOM 576 C CA . ARG A 1 73 ? 24.149 -16.529 -17.142 1.00 91.25 73 ARG A CA 1
ATOM 577 C C . ARG A 1 73 ? 22.769 -16.120 -17.644 1.00 91.25 73 ARG A C 1
ATOM 579 O O . ARG A 1 73 ? 21.844 -16.033 -16.842 1.00 91.25 73 ARG A O 1
ATOM 586 N N . LEU A 1 74 ? 22.626 -15.890 -18.951 1.00 90.75 74 LEU A N 1
ATOM 587 C CA . LEU A 1 74 ? 21.325 -15.607 -19.559 1.00 90.75 74 LEU A CA 1
ATOM 588 C C . LEU A 1 74 ? 20.372 -16.795 -19.387 1.00 90.75 74 LEU A C 1
ATOM 590 O O . LEU A 1 74 ? 19.252 -16.604 -18.926 1.00 90.75 74 LEU A O 1
ATOM 594 N N . GLN A 1 75 ? 20.823 -18.022 -19.658 1.00 88.19 75 GLN A N 1
ATOM 595 C CA . GLN A 1 75 ? 20.003 -19.222 -19.471 1.00 88.19 75 GLN A CA 1
ATOM 596 C C . GLN A 1 75 ? 19.570 -19.421 -18.007 1.00 88.19 75 GLN A C 1
ATOM 598 O O . GLN A 1 75 ? 18.440 -19.831 -17.753 1.00 88.19 75 GLN A O 1
ATOM 603 N N . GLN A 1 76 ? 20.424 -19.070 -17.043 1.00 86.38 76 GLN A N 1
ATOM 604 C CA . GLN A 1 76 ? 20.094 -19.059 -15.609 1.00 86.38 76 GLN A CA 1
ATOM 605 C C . GLN A 1 76 ? 19.133 -17.919 -15.207 1.00 86.38 76 GLN A C 1
ATOM 607 O O . GLN A 1 76 ? 18.767 -17.792 -14.041 1.00 86.38 76 GLN A O 1
ATOM 612 N N . GLY A 1 77 ? 18.715 -17.070 -16.151 1.00 86.06 77 GLY A N 1
ATOM 613 C CA . GLY A 1 77 ? 17.774 -15.976 -15.922 1.00 86.06 77 GLY A CA 1
ATOM 614 C C . GLY A 1 77 ? 18.410 -14.687 -15.400 1.00 86.06 77 GLY A C 1
ATOM 615 O O . GLY A 1 77 ? 17.681 -13.745 -15.067 1.00 86.06 77 GLY A O 1
ATOM 616 N N . HIS A 1 78 ? 19.745 -14.596 -15.342 1.00 88.56 78 HIS A N 1
ATOM 617 C CA . HIS A 1 78 ? 20.409 -13.328 -15.055 1.00 88.56 78 HIS A CA 1
ATOM 618 C C . HIS A 1 78 ? 20.186 -12.363 -16.215 1.00 88.56 78 HIS A C 1
ATOM 620 O O . HIS A 1 78 ? 20.464 -12.669 -17.373 1.00 88.56 78 HIS A O 1
ATOM 626 N N . TRP A 1 79 ? 19.713 -11.166 -15.890 1.00 90.38 79 TRP A N 1
ATOM 627 C CA . TRP A 1 79 ? 19.345 -10.165 -16.879 1.00 90.38 79 TRP A CA 1
ATOM 628 C C . TRP A 1 79 ? 20.008 -8.816 -16.592 1.00 90.38 79 TRP A C 1
ATOM 630 O O . TRP A 1 79 ? 20.813 -8.700 -15.664 1.00 90.38 79 TRP A O 1
ATOM 640 N N . CYS A 1 80 ? 19.685 -7.800 -17.401 1.00 86.69 80 CYS A N 1
ATOM 641 C CA . CYS A 1 80 ? 20.087 -6.412 -17.181 1.00 86.69 80 CYS A CA 1
ATOM 642 C C . CYS A 1 80 ? 19.916 -6.073 -15.702 1.00 86.69 80 CYS A C 1
ATOM 644 O O . CYS A 1 80 ? 18.798 -6.169 -15.205 1.00 86.69 80 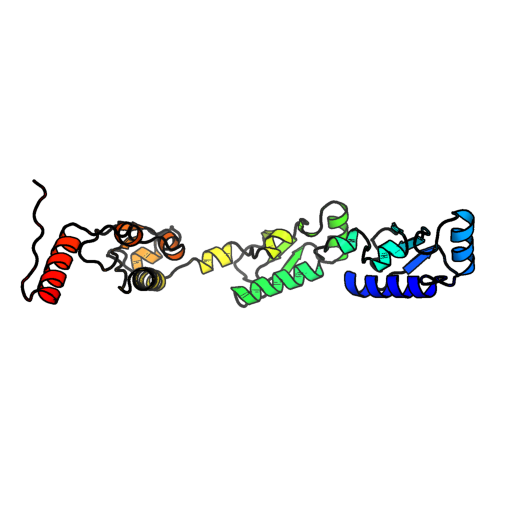CYS A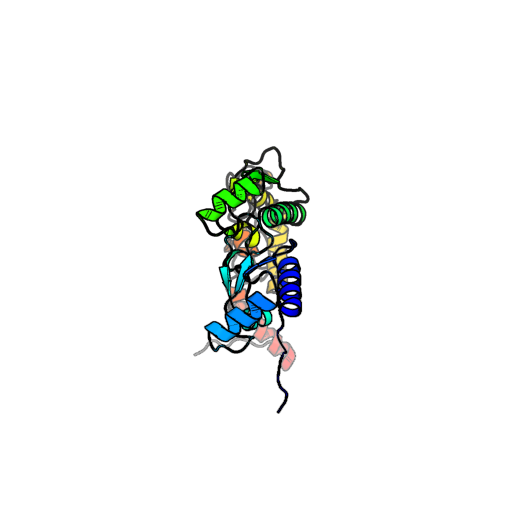 O 1
ATOM 646 N N . LYS A 1 81 ? 20.991 -5.687 -15.002 1.00 79.69 81 LYS A N 1
ATOM 647 C CA . LYS A 1 81 ? 20.934 -5.384 -13.560 1.00 79.69 81 LYS A CA 1
ATOM 648 C C . LYS A 1 81 ? 19.816 -4.396 -13.260 1.00 79.69 81 LYS A C 1
ATOM 650 O O . LYS A 1 81 ? 19.035 -4.620 -12.348 1.00 79.69 81 LYS A O 1
ATOM 655 N N . VAL A 1 82 ? 19.703 -3.379 -14.110 1.00 74.19 82 VAL A N 1
ATOM 656 C CA . VAL A 1 82 ? 18.657 -2.365 -14.065 1.00 74.19 82 VAL A CA 1
ATOM 657 C C . VAL A 1 82 ? 17.296 -3.086 -14.120 1.00 74.19 82 VAL A C 1
ATOM 659 O O . VAL A 1 82 ? 16.634 -3.173 -13.096 1.00 74.19 82 VAL A O 1
ATOM 662 N N . CYS A 1 83 ? 16.923 -3.786 -15.195 1.00 74.25 83 CYS A N 1
ATOM 663 C CA . CYS A 1 83 ? 15.650 -4.536 -15.245 1.00 74.25 83 CYS A CA 1
ATOM 664 C C . CYS A 1 83 ? 15.461 -5.616 -14.146 1.00 74.25 83 CYS A C 1
ATOM 666 O O . CYS A 1 83 ? 14.336 -5.869 -13.717 1.00 74.25 83 CYS A O 1
ATOM 668 N N . ALA A 1 84 ? 16.532 -6.288 -13.717 1.00 69.00 84 ALA A N 1
ATOM 669 C CA . ALA A 1 84 ? 16.508 -7.421 -12.793 1.00 69.00 84 ALA A CA 1
ATOM 670 C C . ALA A 1 84 ? 16.201 -7.005 -11.348 1.00 69.00 84 ALA A C 1
ATOM 672 O O . ALA A 1 84 ? 15.572 -7.776 -10.627 1.00 69.00 84 ALA A O 1
ATOM 673 N N . TYR A 1 85 ? 16.547 -5.778 -10.943 1.00 65.69 85 TYR A N 1
ATOM 674 C CA . TYR A 1 85 ? 16.244 -5.241 -9.609 1.00 65.69 85 TYR A CA 1
ATOM 675 C C . TYR A 1 85 ? 14.763 -4.867 -9.394 1.00 65.69 85 TYR A C 1
ATOM 677 O O . TYR A 1 85 ? 14.446 -4.102 -8.490 1.00 65.69 85 TYR A O 1
ATOM 685 N N . ASN A 1 86 ? 13.839 -5.426 -10.187 1.00 57.88 86 ASN A N 1
ATOM 686 C CA . ASN A 1 86 ? 12.402 -5.151 -10.128 1.00 57.88 86 ASN A CA 1
ATOM 687 C C . ASN A 1 86 ? 12.133 -3.645 -10.050 1.00 57.88 86 ASN A C 1
ATOM 689 O O . ASN A 1 86 ? 11.515 -3.155 -9.104 1.00 57.88 86 ASN A O 1
ATOM 693 N N . ILE A 1 87 ? 12.644 -2.914 -11.045 1.00 65.56 87 ILE A N 1
ATOM 694 C CA . ILE A 1 87 ? 12.500 -1.463 -11.103 1.00 65.56 87 ILE A CA 1
ATOM 695 C C . ILE A 1 87 ? 11.026 -1.141 -10.971 1.00 65.56 87 ILE A C 1
ATOM 697 O O . ILE A 1 87 ? 10.165 -1.583 -11.743 1.00 65.56 87 ILE A O 1
ATOM 701 N N . PHE A 1 88 ? 10.756 -0.407 -9.908 1.00 73.25 88 PHE A N 1
ATOM 702 C CA . PHE A 1 88 ? 9.545 0.344 -9.745 1.00 73.25 88 PHE A CA 1
ATOM 703 C C . PHE A 1 88 ? 9.490 1.347 -10.905 1.00 73.25 88 PHE A C 1
ATOM 705 O O . PHE A 1 88 ? 10.193 2.350 -10.890 1.00 73.25 88 PHE A O 1
ATOM 712 N N . THR A 1 89 ? 8.761 1.004 -11.968 1.00 80.88 89 THR A N 1
ATOM 713 C CA . THR A 1 89 ? 8.624 1.848 -13.159 1.00 80.88 89 THR A CA 1
ATOM 714 C C . THR A 1 89 ? 7.577 2.926 -12.919 1.00 80.88 89 THR A C 1
ATOM 716 O O . THR A 1 89 ? 6.691 2.758 -12.080 1.00 80.88 89 THR A O 1
ATOM 719 N N . PHE A 1 90 ? 7.621 3.998 -13.707 1.00 84.12 90 PHE A N 1
ATOM 720 C CA . PHE A 1 90 ? 6.594 5.036 -13.656 1.00 84.12 90 PHE A CA 1
ATOM 721 C C . PHE A 1 90 ? 5.183 4.479 -13.912 1.00 84.12 90 PHE A C 1
ATOM 723 O O . PHE A 1 90 ? 4.245 4.786 -13.183 1.00 84.12 90 PHE A O 1
ATOM 730 N N . GLU A 1 91 ? 5.039 3.555 -14.864 1.00 85.25 91 GLU A N 1
ATOM 731 C CA . GLU A 1 91 ? 3.761 2.880 -15.130 1.00 85.25 91 GLU A CA 1
ATOM 732 C C . G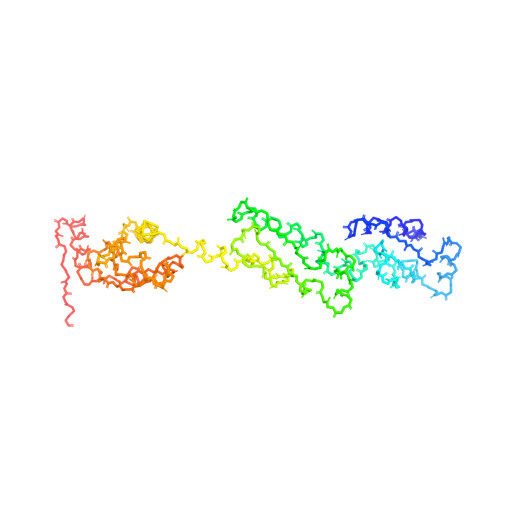LU A 1 91 ? 3.290 2.003 -13.964 1.00 85.25 91 GLU A C 1
ATOM 734 O O . GLU A 1 91 ? 2.100 1.972 -13.640 1.00 85.25 91 GLU A O 1
ATOM 739 N N . LYS A 1 92 ? 4.211 1.317 -13.272 1.00 86.62 92 LYS A N 1
ATOM 740 C CA . LYS A 1 92 ? 3.872 0.620 -12.023 1.00 86.62 92 LYS A CA 1
ATOM 741 C C . LYS A 1 92 ? 3.416 1.618 -10.962 1.00 86.62 92 LYS A C 1
ATOM 743 O O . LYS A 1 92 ? 2.437 1.338 -10.278 1.00 86.62 92 LYS A O 1
ATOM 748 N N . ALA A 1 93 ? 4.075 2.771 -10.855 1.00 90.00 93 ALA A N 1
ATOM 749 C CA . ALA A 1 93 ? 3.693 3.831 -9.931 1.00 90.00 93 ALA A CA 1
ATOM 750 C C . ALA A 1 93 ? 2.266 4.322 -10.201 1.00 90.00 93 ALA A C 1
ATOM 752 O O . ALA A 1 93 ? 1.433 4.270 -9.297 1.00 90.00 93 ALA A O 1
ATOM 753 N N . LYS A 1 94 ? 1.953 4.689 -11.450 1.00 92.94 94 LYS A N 1
ATOM 754 C CA . LYS A 1 94 ? 0.608 5.110 -11.877 1.00 92.94 94 LYS A CA 1
ATOM 755 C C . LYS A 1 94 ? -0.454 4.071 -11.535 1.00 92.94 94 LYS A C 1
ATOM 757 O O . LYS A 1 94 ? -1.436 4.388 -10.865 1.00 92.94 94 LYS A O 1
ATOM 762 N N . LYS A 1 95 ? -0.235 2.813 -11.940 1.00 92.00 95 LYS A N 1
ATOM 763 C CA . LYS A 1 95 ? -1.163 1.706 -11.650 1.00 92.00 95 LYS A CA 1
ATOM 764 C C . LYS A 1 95 ? -1.383 1.532 -10.153 1.00 92.00 95 LYS A C 1
ATOM 766 O O . LYS A 1 95 ? -2.500 1.253 -9.726 1.00 92.00 95 LYS A O 1
ATOM 771 N N . LEU A 1 96 ? -0.330 1.683 -9.358 1.00 92.62 96 LEU A N 1
ATOM 772 C CA . LEU A 1 96 ? -0.395 1.479 -7.921 1.00 92.62 96 LEU A CA 1
ATOM 773 C C . LEU A 1 96 ? -1.122 2.626 -7.209 1.00 92.62 96 LEU A C 1
ATOM 775 O O . LEU A 1 96 ? -1.947 2.352 -6.340 1.00 92.62 96 LEU A O 1
ATOM 779 N N . VAL A 1 97 ? -0.899 3.876 -7.626 1.00 95.00 97 VAL A N 1
ATOM 780 C CA . VAL A 1 97 ? -1.647 5.038 -7.125 1.00 95.00 97 VAL A CA 1
ATOM 781 C C . VAL A 1 97 ? -3.135 4.899 -7.462 1.00 95.00 97 VAL A C 1
ATOM 783 O O . VAL A 1 97 ? -3.969 4.920 -6.557 1.00 95.00 97 VAL A O 1
ATOM 786 N N . LYS A 1 98 ? -3.471 4.632 -8.730 1.00 94.75 98 LYS A N 1
ATOM 787 C CA . LYS A 1 98 ? -4.855 4.396 -9.172 1.00 94.75 98 LYS A CA 1
ATOM 788 C C . LYS A 1 98 ? -5.529 3.276 -8.370 1.00 94.75 98 LYS A C 1
ATOM 790 O O . LYS A 1 98 ? -6.622 3.454 -7.836 1.00 94.75 98 LYS A O 1
ATOM 795 N N . LYS A 1 99 ? -4.844 2.135 -8.217 1.00 93.00 99 LYS A N 1
ATOM 796 C CA . LYS A 1 99 ? -5.347 0.974 -7.467 1.00 93.00 99 LYS A CA 1
ATOM 797 C C . LYS A 1 99 ? -5.596 1.284 -5.991 1.00 93.00 99 LYS A C 1
ATOM 799 O O . LYS A 1 99 ? -6.589 0.810 -5.446 1.00 93.00 99 LYS A O 1
ATOM 804 N N . LEU A 1 100 ? -4.693 2.005 -5.325 1.00 91.81 100 LEU A N 1
ATOM 805 C CA . LEU A 1 100 ? -4.840 2.322 -3.902 1.00 91.81 100 LEU A CA 1
ATOM 806 C C . LEU A 1 100 ? -6.030 3.244 -3.644 1.00 91.81 100 LEU A C 1
ATOM 808 O O . LEU A 1 100 ? -6.793 2.970 -2.717 1.00 91.81 100 LEU A O 1
ATOM 812 N N . GLY A 1 101 ? -6.197 4.274 -4.475 1.00 90.44 101 GLY A N 1
ATOM 813 C CA . GLY A 1 101 ? -7.339 5.179 -4.396 1.00 90.44 101 GLY A CA 1
ATOM 814 C C . GLY A 1 101 ? -8.666 4.439 -4.577 1.00 90.44 101 GLY A C 1
ATOM 815 O O . GLY A 1 101 ? -9.504 4.461 -3.675 1.00 90.44 101 GLY A O 1
ATOM 816 N N . LEU A 1 102 ? -8.811 3.679 -5.672 1.00 89.44 102 LEU A N 1
ATOM 817 C CA . LEU A 1 102 ? -10.028 2.905 -5.951 1.00 89.44 102 LEU A CA 1
ATOM 818 C C . LEU A 1 102 ? -10.342 1.907 -4.839 1.00 89.44 102 LEU A C 1
ATOM 820 O O . LEU A 1 102 ? -11.469 1.847 -4.358 1.00 89.44 102 LEU A O 1
ATOM 824 N N . LYS A 1 103 ? -9.339 1.137 -4.402 1.00 85.50 103 LYS A N 1
ATOM 825 C CA . LYS A 1 103 ? -9.538 0.080 -3.405 1.00 85.50 103 LYS A CA 1
ATOM 826 C C . LYS A 1 103 ? -9.992 0.629 -2.052 1.00 85.50 103 LYS A C 1
ATOM 828 O O . LYS A 1 103 ? -10.755 -0.045 -1.369 1.00 85.50 103 LYS A O 1
ATOM 833 N N . LYS A 1 104 ? -9.453 1.771 -1.618 1.00 80.19 104 LYS A N 1
ATOM 834 C CA . LYS A 1 104 ? -9.707 2.294 -0.267 1.00 80.19 104 LYS A CA 1
ATOM 835 C C . LYS A 1 104 ? -10.846 3.310 -0.212 1.00 80.19 104 LYS A C 1
ATOM 837 O O . LYS A 1 104 ? -11.519 3.369 0.807 1.00 80.19 104 LYS A O 1
ATOM 842 N N . TYR A 1 105 ? -11.031 4.100 -1.267 1.00 82.38 105 TYR A N 1
ATOM 843 C CA . TYR A 1 105 ? -11.894 5.285 -1.239 1.00 82.38 105 TYR A CA 1
ATOM 844 C C . TYR A 1 105 ? -12.794 5.416 -2.476 1.00 82.38 105 TYR A C 1
ATOM 846 O O . TYR A 1 105 ? -13.535 6.385 -2.573 1.00 82.38 105 TYR A O 1
ATOM 854 N N . GLY A 1 106 ? -12.727 4.486 -3.437 1.00 86.38 106 GLY A N 1
ATOM 855 C CA . GLY A 1 106 ? -13.537 4.538 -4.662 1.00 86.38 106 GLY A CA 1
ATOM 856 C C . GLY A 1 106 ? -13.154 5.652 -5.646 1.00 86.38 106 GLY A C 1
ATOM 857 O O . GLY A 1 106 ? -13.847 5.839 -6.638 1.00 86.38 106 GLY A O 1
ATOM 858 N N . ILE A 1 107 ? -12.052 6.370 -5.403 1.00 90.19 107 ILE A N 1
ATOM 859 C CA . ILE A 1 107 ? -11.601 7.515 -6.210 1.00 90.19 107 ILE A CA 1
ATOM 860 C C . ILE A 1 107 ? -10.196 7.236 -6.738 1.00 90.19 107 ILE A C 1
ATOM 862 O O . ILE A 1 107 ? -9.324 6.779 -6.001 1.00 90.19 107 ILE A O 1
ATOM 866 N N . GLU A 1 108 ? -9.950 7.502 -8.018 1.00 94.19 108 GLU A N 1
ATOM 867 C CA . GLU A 1 108 ? -8.627 7.308 -8.610 1.00 94.19 108 GLU A CA 1
ATOM 868 C C . GLU A 1 108 ? -7.650 8.400 -8.162 1.00 94.19 108 GLU A C 1
ATOM 870 O O . GLU A 1 108 ? -7.840 9.579 -8.451 1.00 94.19 108 GLU A O 1
ATOM 875 N N . GLY A 1 109 ? -6.555 8.001 -7.513 1.00 94.50 109 GLY A N 1
ATOM 876 C CA . GLY A 1 109 ? -5.426 8.905 -7.318 1.00 94.50 109 GLY A CA 1
ATOM 877 C C . GLY A 1 109 ? -4.577 9.044 -8.581 1.00 94.50 109 GLY A C 1
ATOM 878 O O . GLY A 1 109 ? -4.601 8.189 -9.472 1.00 94.50 109 GLY A O 1
ATOM 879 N N . GLN A 1 110 ? -3.762 10.093 -8.621 1.00 95.75 110 GLN A N 1
ATOM 880 C CA . GLN A 1 110 ? -2.951 10.460 -9.779 1.00 95.75 110 GLN A CA 1
ATOM 881 C C . GLN A 1 110 ? -1.533 10.860 -9.364 1.00 95.75 110 GLN A C 1
ATOM 883 O O . GLN A 1 110 ? -1.307 11.349 -8.257 1.00 95.75 110 GLN A O 1
ATOM 888 N N . ILE A 1 111 ? -0.563 10.650 -10.254 1.00 95.62 111 ILE A N 1
ATOM 889 C CA . ILE A 1 111 ? 0.778 11.223 -10.106 1.00 95.62 111 ILE A CA 1
ATOM 890 C C . ILE A 1 111 ? 0.776 12.570 -10.819 1.00 95.62 111 ILE A C 1
ATOM 892 O O . ILE A 1 111 ? 0.456 12.632 -12.001 1.00 95.62 111 ILE A O 1
ATOM 896 N N . ILE A 1 112 ? 1.135 13.619 -10.087 1.00 95.00 112 ILE A N 1
ATOM 897 C CA . ILE A 1 112 ? 1.270 14.986 -10.591 1.00 95.00 112 ILE A CA 1
ATOM 898 C C . ILE A 1 112 ? 2.693 15.220 -11.104 1.00 95.00 112 ILE A C 1
ATOM 900 O O . ILE A 1 112 ? 2.864 15.846 -12.143 1.00 95.00 112 ILE A O 1
ATOM 904 N N . LYS A 1 113 ? 3.714 14.705 -10.395 1.00 89.62 113 LYS A N 1
ATOM 905 C CA . LYS A 1 113 ? 5.120 14.744 -10.834 1.00 89.62 113 LYS A CA 1
ATOM 906 C C . LYS A 1 113 ? 5.890 13.470 -10.467 1.00 89.62 113 LYS A C 1
ATOM 908 O O . LYS A 1 113 ? 5.644 12.917 -9.389 1.00 89.62 113 LYS A O 1
ATOM 913 N N . PRO A 1 114 ? 6.867 13.043 -11.287 1.00 83.56 114 PRO A N 1
ATOM 914 C CA . PRO A 1 114 ? 7.188 13.579 -12.616 1.00 83.56 114 PRO A CA 1
ATOM 915 C C . PRO A 1 114 ? 6.051 13.318 -13.614 1.00 83.56 114 PRO A C 1
ATOM 917 O O . PRO A 1 114 ? 5.218 12.441 -13.386 1.00 83.56 114 PRO A O 1
ATOM 920 N N . GLU A 1 115 ? 5.984 14.103 -14.682 1.00 77.81 115 GLU A N 1
ATOM 921 C CA . GLU A 1 115 ? 4.833 14.131 -15.600 1.00 77.81 115 GLU A CA 1
ATOM 922 C C . GLU A 1 115 ? 4.817 12.907 -16.530 1.00 77.81 115 GLU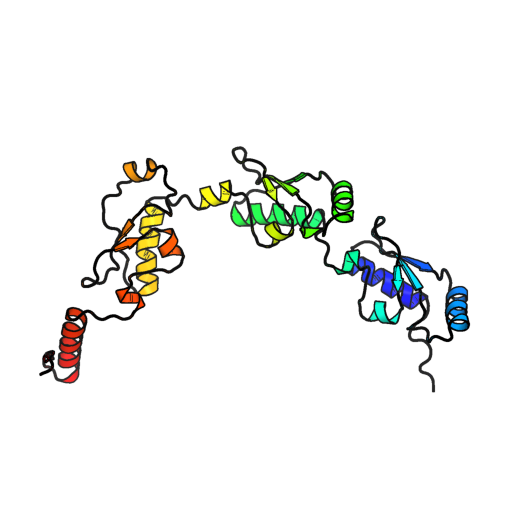 A C 1
ATOM 924 O O . GLU A 1 115 ? 3.764 12.418 -16.952 1.00 77.81 115 GLU A O 1
ATOM 929 N N . ASN A 1 116 ? 6.001 12.368 -16.832 1.00 75.25 116 ASN A N 1
ATOM 930 C CA . ASN A 1 116 ? 6.171 11.261 -17.762 1.00 75.25 116 ASN A CA 1
ATOM 931 C C . ASN A 1 116 ? 7.292 10.288 -17.357 1.00 75.25 116 ASN A C 1
ATOM 933 O O . ASN A 1 116 ? 8.108 10.536 -16.467 1.00 75.25 116 ASN A O 1
ATOM 937 N N . SER A 1 117 ? 7.333 9.152 -18.059 1.00 74.50 117 SER A N 1
ATOM 938 C CA . SER A 1 117 ? 8.314 8.090 -17.827 1.00 74.50 117 SER A CA 1
ATOM 939 C C . SER A 1 117 ? 9.757 8.542 -18.055 1.00 74.50 117 SER A C 1
ATOM 941 O O . SER A 1 117 ? 10.639 8.062 -17.352 1.00 74.50 117 SER A O 1
ATOM 943 N N . LEU A 1 118 ? 10.017 9.450 -19.002 1.00 70.31 118 LEU A N 1
ATOM 944 C CA . LEU A 1 118 ? 11.374 9.902 -19.319 1.00 70.31 118 LEU A CA 1
ATOM 945 C C . LEU A 1 118 ? 11.949 10.763 -18.187 1.00 70.31 118 LEU A C 1
ATOM 947 O O . LEU A 1 118 ? 13.087 10.561 -17.768 1.00 70.31 118 LEU A O 1
ATOM 951 N N . GLU A 1 119 ? 11.155 11.689 -17.657 1.00 75.25 119 GLU A N 1
ATOM 952 C CA . GLU A 1 119 ? 11.516 12.495 -16.490 1.00 75.25 119 GLU A CA 1
ATOM 953 C C . GLU A 1 119 ? 11.702 11.614 -15.246 1.00 75.25 119 GLU A C 1
ATOM 955 O O . GLU A 1 119 ? 12.695 11.752 -14.531 1.00 75.25 119 GLU A O 1
ATOM 960 N N . PHE A 1 120 ? 10.828 10.622 -15.046 1.00 78.75 120 PHE A N 1
ATOM 961 C CA . PHE A 1 120 ? 11.015 9.621 -13.997 1.00 78.75 120 PHE A CA 1
ATOM 962 C C . PHE A 1 120 ? 12.344 8.868 -14.148 1.00 78.75 120 PHE A C 1
ATOM 964 O O . PHE A 1 120 ? 13.095 8.763 -13.181 1.00 78.75 120 PHE A O 1
ATOM 971 N N . ILE A 1 121 ? 12.679 8.386 -15.351 1.00 70.19 121 ILE A N 1
ATOM 972 C CA . ILE A 1 121 ? 13.934 7.662 -15.613 1.00 70.19 121 ILE A CA 1
ATOM 973 C C . ILE A 1 121 ? 15.155 8.537 -15.303 1.00 70.19 121 ILE A C 1
ATOM 975 O O . ILE A 1 121 ? 16.083 8.057 -14.647 1.00 70.19 121 ILE A O 1
ATOM 979 N N . LYS A 1 122 ? 15.142 9.822 -15.686 1.00 77.00 122 LYS A N 1
ATOM 980 C CA . LYS A 1 122 ? 16.221 10.766 -15.343 1.00 77.00 122 LYS A CA 1
ATOM 981 C C . LYS A 1 122 ? 16.464 10.828 -13.829 1.00 77.00 122 LYS A C 1
ATOM 983 O O . LYS A 1 122 ? 17.615 10.800 -13.402 1.00 77.00 122 LYS A O 1
ATOM 988 N N . LEU A 1 123 ? 15.399 10.816 -13.022 1.00 70.81 123 LEU A N 1
ATOM 989 C CA . LEU A 1 123 ? 15.485 10.789 -11.554 1.00 70.81 123 LEU A CA 1
ATOM 990 C C . LEU A 1 123 ? 15.968 9.436 -11.002 1.00 70.81 123 LEU A C 1
ATOM 992 O O . LEU A 1 123 ? 16.626 9.388 -9.966 1.00 70.81 123 LEU A O 1
ATOM 996 N N . THR A 1 124 ? 15.676 8.323 -11.682 1.00 68.25 124 THR A N 1
ATOM 997 C CA . THR A 1 124 ? 16.183 6.996 -11.278 1.00 68.25 124 THR A CA 1
ATOM 998 C C . THR A 1 124 ? 17.679 6.800 -11.540 1.00 68.25 124 THR A C 1
ATOM 1000 O O . THR A 1 124 ? 18.308 5.956 -10.909 1.00 68.25 124 THR A O 1
ATOM 1003 N N . GLY A 1 125 ? 18.277 7.565 -12.460 1.00 60.56 125 GLY A N 1
ATOM 1004 C CA . GLY A 1 125 ? 19.717 7.491 -12.732 1.00 60.56 125 GLY A CA 1
ATOM 1005 C C . GLY A 1 125 ? 20.576 7.876 -11.521 1.00 60.56 125 GLY A C 1
ATOM 1006 O O . GLY A 1 125 ? 21.713 7.426 -11.407 1.00 60.56 125 GLY A O 1
ATOM 1007 N N . THR A 1 126 ? 20.012 8.660 -10.597 1.00 55.94 126 THR A N 1
ATOM 1008 C CA . THR A 1 126 ? 20.661 9.127 -9.365 1.00 55.94 126 THR A CA 1
ATOM 1009 C C . THR A 1 126 ? 20.158 8.418 -8.098 1.00 55.94 126 THR A C 1
ATOM 1011 O O . THR A 1 126 ? 20.840 8.462 -7.076 1.00 55.94 126 THR A O 1
ATOM 1014 N N . TYR A 1 127 ? 19.016 7.713 -8.147 1.00 57.66 127 TYR A N 1
ATOM 1015 C CA . TYR A 1 127 ? 18.385 7.049 -6.994 1.00 57.66 127 TYR A CA 1
ATOM 1016 C C . TYR A 1 127 ? 17.719 5.712 -7.355 1.00 57.66 127 TYR A C 1
ATOM 1018 O O . TYR A 1 127 ? 17.193 5.529 -8.447 1.00 57.66 127 TYR A O 1
ATOM 1026 N N . GLN A 1 128 ? 17.631 4.773 -6.402 1.00 72.19 128 GLN A N 1
ATOM 1027 C CA . GLN A 1 128 ? 16.838 3.549 -6.597 1.00 72.19 128 GLN A CA 1
ATOM 1028 C C . GLN A 1 128 ? 15.384 3.899 -6.997 1.00 72.19 128 GLN A C 1
ATOM 1030 O O . GLN A 1 128 ? 14.736 4.656 -6.273 1.00 72.19 128 GLN A O 1
ATOM 1035 N N . PRO A 1 129 ? 14.815 3.318 -8.074 1.00 74.25 129 PRO A N 1
ATOM 1036 C CA . PRO A 1 129 ? 13.529 3.747 -8.637 1.00 74.25 129 PRO A CA 1
ATOM 1037 C C . PRO A 1 129 ? 12.346 3.794 -7.667 1.00 74.25 129 PRO A C 1
ATOM 1039 O O . PRO A 1 129 ? 11.476 4.652 -7.770 1.00 74.25 129 PRO A O 1
ATOM 1042 N N . SER A 1 130 ? 12.311 2.902 -6.677 1.00 81.50 130 SER A N 1
ATOM 1043 C CA . SER A 1 130 ? 11.255 2.885 -5.658 1.00 81.50 130 SER A CA 1
ATOM 1044 C C . SER A 1 130 ? 11.340 4.033 -4.648 1.00 81.50 130 SER A C 1
ATOM 1046 O O . SER A 1 130 ? 10.399 4.217 -3.879 1.00 81.50 130 SER A O 1
ATOM 1048 N N . TYR A 1 131 ? 12.458 4.757 -4.603 1.00 85.38 131 TYR A N 1
ATOM 1049 C CA . TYR A 1 131 ? 12.693 5.898 -3.714 1.00 85.38 131 TYR A CA 1
ATOM 1050 C C . TYR A 1 131 ? 12.573 7.243 -4.419 1.00 85.38 131 TYR A C 1
ATOM 1052 O O . TYR A 1 131 ? 12.599 8.259 -3.729 1.00 85.38 131 TYR A O 1
ATOM 1060 N N . VAL A 1 132 ? 12.411 7.257 -5.747 1.00 87.31 132 VAL A N 1
ATOM 1061 C CA . VAL A 1 132 ? 12.168 8.496 -6.489 1.00 87.31 132 VAL A CA 1
ATOM 1062 C C . VAL A 1 132 ? 10.961 9.216 -5.874 1.00 87.31 132 VAL A C 1
ATOM 1064 O O . VAL A 1 132 ? 9.901 8.590 -5.736 1.00 87.31 132 VAL A O 1
ATOM 1067 N N . PRO A 1 133 ? 11.115 10.492 -5.473 1.00 90.75 133 PRO A N 1
ATOM 1068 C CA . PRO A 1 133 ? 10.010 11.297 -4.982 1.00 90.75 133 PRO A CA 1
ATOM 1069 C C . PRO A 1 133 ? 8.939 11.468 -6.061 1.00 90.75 133 PRO A C 1
ATOM 1071 O O . PRO A 1 133 ? 9.234 11.796 -7.207 1.00 90.75 133 PRO A O 1
ATOM 1074 N N . LEU A 1 134 ? 7.689 11.248 -5.675 1.00 93.81 134 LEU A N 1
ATOM 1075 C CA . LEU A 1 134 ? 6.501 11.391 -6.504 1.00 93.81 134 LEU A CA 1
ATOM 1076 C C . LEU A 1 134 ? 5.579 12.404 -5.839 1.00 93.81 134 LEU A C 1
ATOM 1078 O O . LEU A 1 134 ? 5.185 12.194 -4.690 1.00 93.81 134 LEU A O 1
ATOM 1082 N N . LEU A 1 135 ? 5.206 13.464 -6.553 1.0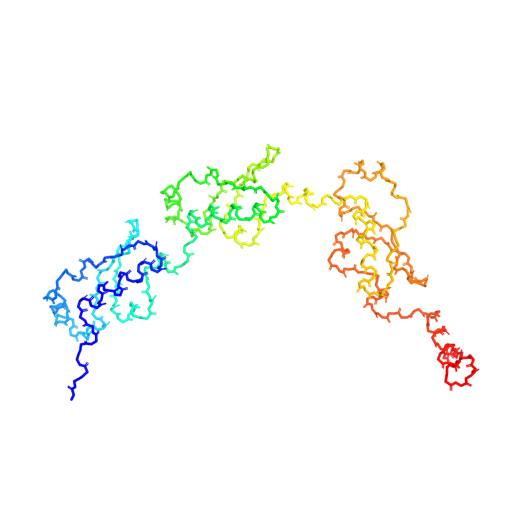0 96.12 135 LEU A N 1
ATOM 1083 C CA . LEU A 1 135 ? 4.098 14.319 -6.137 1.00 96.12 135 LEU A CA 1
ATOM 1084 C C . LEU A 1 135 ? 2.806 13.652 -6.597 1.00 96.12 135 LEU A C 1
ATOM 1086 O O . LEU A 1 135 ? 2.641 13.393 -7.789 1.00 96.12 135 LEU A O 1
ATOM 1090 N N . VAL A 1 136 ? 1.905 13.355 -5.671 1.00 96.69 136 VAL A N 1
ATOM 1091 C CA . VAL A 1 136 ? 0.678 12.602 -5.943 1.00 96.69 136 VAL A CA 1
ATOM 1092 C C . VAL A 1 136 ? -0.554 13.333 -5.419 1.00 96.69 136 VAL A C 1
ATOM 1094 O O . VAL A 1 136 ? -0.470 14.099 -4.460 1.00 96.69 136 VAL A O 1
ATOM 1097 N N . SER A 1 137 ? -1.692 13.062 -6.051 1.00 96.38 137 SER A N 1
ATOM 1098 C CA . SER A 1 137 ? -3.027 13.495 -5.644 1.00 96.38 137 SER A CA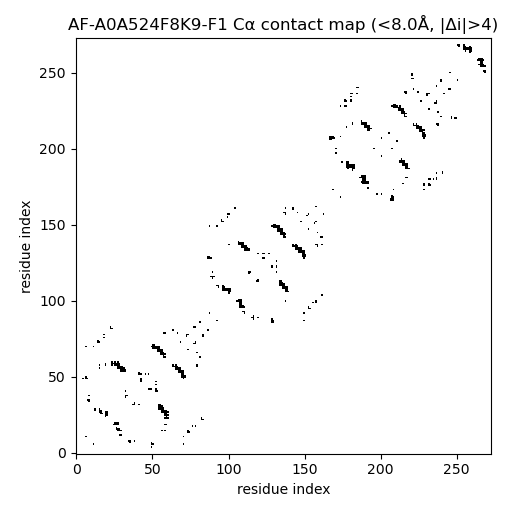 1
ATOM 1099 C C . SER A 1 137 ? -3.900 12.277 -5.354 1.00 96.38 137 SER A C 1
ATOM 1101 O O . SER A 1 137 ? -3.793 11.254 -6.034 1.00 96.38 137 SER A O 1
ATOM 1103 N N . CYS A 1 138 ? -4.787 12.370 -4.365 1.00 95.75 138 CYS A N 1
ATOM 1104 C CA . CYS A 1 138 ? -5.772 11.324 -4.080 1.00 95.75 138 CYS A CA 1
ATOM 1105 C C . CYS A 1 138 ? -7.059 11.468 -4.899 1.00 95.75 138 CYS A C 1
ATOM 1107 O O . CYS A 1 138 ? -7.899 10.578 -4.814 1.00 95.75 138 CYS A O 1
ATOM 1109 N N . GLY A 1 139 ? -7.210 12.554 -5.668 1.00 93.19 139 GLY A N 1
ATOM 1110 C CA . GLY A 1 139 ? -8.403 12.834 -6.472 1.00 93.19 139 GLY A CA 1
ATOM 1111 C C . GLY A 1 139 ? -9.543 13.534 -5.720 1.00 93.19 139 GLY A C 1
ATOM 1112 O O . GLY A 1 139 ? -10.550 13.864 -6.336 1.00 93.19 139 GLY A O 1
ATOM 1113 N N . ILE A 1 140 ? -9.398 13.789 -4.415 1.00 91.25 140 ILE A N 1
ATOM 1114 C CA . ILE A 1 140 ? -10.366 14.551 -3.615 1.00 91.25 140 ILE A CA 1
ATOM 1115 C C . ILE A 1 140 ? -9.995 16.038 -3.660 1.00 91.25 140 ILE A C 1
ATOM 1117 O O . ILE A 1 140 ? -8.858 16.400 -3.367 1.00 91.25 140 ILE A O 1
ATOM 1121 N N . SER A 1 141 ? -10.948 16.898 -4.030 1.00 88.69 141 SER A N 1
ATOM 1122 C CA . SER A 1 141 ? -10.695 18.313 -4.348 1.00 88.69 141 SER A CA 1
ATOM 1123 C C . SER A 1 141 ? -10.203 19.151 -3.166 1.00 88.69 141 SER A C 1
ATOM 1125 O O . SER A 1 141 ? -9.426 20.080 -3.369 1.00 88.69 141 SER A O 1
ATOM 1127 N N . ASN A 1 142 ? -10.625 18.837 -1.940 1.00 89.81 142 ASN A N 1
ATOM 1128 C CA . ASN A 1 142 ? -10.202 19.550 -0.733 1.00 89.81 142 ASN A CA 1
ATOM 1129 C C . ASN A 1 142 ? -8.933 18.971 -0.087 1.00 89.81 142 ASN A C 1
ATOM 1131 O O . ASN A 1 142 ? -8.517 19.494 0.944 1.00 89.81 142 ASN A O 1
ATOM 1135 N N . HIS A 1 143 ? -8.331 17.918 -0.656 1.00 90.75 143 HIS A N 1
ATOM 1136 C CA . HIS A 1 143 ? -7.101 17.318 -0.129 1.00 90.75 143 HIS A CA 1
ATOM 1137 C C . HIS A 1 143 ? -5.868 17.863 -0.836 1.00 90.75 143 HIS A C 1
ATOM 1139 O O . HIS A 1 143 ? -5.840 18.013 -2.059 1.00 90.75 143 HIS A O 1
ATOM 1145 N N . GLN A 1 144 ? -4.809 18.112 -0.071 1.00 94.25 144 GLN A N 1
ATOM 1146 C CA . GLN A 1 144 ? -3.555 18.588 -0.642 1.00 94.25 144 GLN A CA 1
ATOM 1147 C C . GLN A 1 144 ? -2.776 17.458 -1.327 1.00 94.25 144 GLN A C 1
ATOM 1149 O O . GLN A 1 144 ? -2.695 16.325 -0.843 1.00 94.25 144 GLN A O 1
ATOM 1154 N N . ASN A 1 145 ? -2.129 17.795 -2.446 1.00 96.31 145 ASN A N 1
ATOM 1155 C CA . ASN A 1 145 ? -1.139 16.921 -3.069 1.00 96.31 145 ASN A CA 1
ATOM 1156 C C . ASN A 1 145 ? 0.041 16.713 -2.109 1.00 96.31 145 ASN A C 1
ATOM 1158 O O . ASN A 1 145 ? 0.458 17.645 -1.421 1.00 96.31 145 ASN A O 1
ATOM 1162 N N . TRP A 1 146 ? 0.623 15.515 -2.084 1.00 96.56 146 TRP A N 1
ATOM 1163 C CA . TRP A 1 146 ? 1.731 15.202 -1.176 1.00 96.56 146 TRP A CA 1
ATOM 1164 C C . TRP A 1 146 ? 2.878 14.495 -1.887 1.00 96.56 146 TRP A C 1
ATOM 1166 O O . TRP A 1 146 ? 2.704 13.865 -2.931 1.00 96.56 146 TRP A O 1
ATOM 1176 N N . ILE A 1 147 ? 4.073 14.593 -1.303 1.00 95.88 147 ILE A N 1
ATOM 1177 C CA . ILE A 1 147 ? 5.264 13.904 -1.798 1.00 95.88 147 ILE A CA 1
ATOM 1178 C C . ILE A 1 147 ? 5.346 12.519 -1.150 1.00 95.88 147 ILE A C 1
ATOM 1180 O O . ILE A 1 147 ? 5.236 12.365 0.068 1.00 95.88 147 ILE A O 1
ATOM 1184 N N . THR A 1 148 ? 5.552 11.489 -1.962 1.00 94.94 148 THR A N 1
ATOM 1185 C CA . THR A 1 148 ? 5.750 10.106 -1.516 1.00 94.94 148 THR A CA 1
ATOM 1186 C C . THR A 1 148 ? 6.742 9.380 -2.423 1.00 94.94 148 THR A C 1
ATOM 1188 O O . THR A 1 148 ? 7.423 10.008 -3.222 1.00 94.94 148 THR A O 1
ATOM 1191 N N . ASN A 1 149 ? 6.871 8.060 -2.303 1.00 92.94 149 ASN A N 1
ATOM 1192 C CA . ASN A 1 149 ? 7.673 7.256 -3.219 1.00 92.94 149 ASN A CA 1
ATOM 1193 C C . ASN A 1 149 ? 7.051 5.877 -3.445 1.00 92.94 149 ASN A C 1
ATOM 1195 O O . ASN A 1 149 ? 6.135 5.441 -2.740 1.00 92.94 149 ASN A O 1
ATOM 1199 N N . GLY A 1 150 ? 7.576 5.167 -4.439 1.00 90.06 150 GLY A N 1
ATOM 1200 C CA . GLY A 1 150 ? 7.067 3.863 -4.831 1.00 90.06 150 GLY A CA 1
ATOM 1201 C C . GLY A 1 150 ? 7.082 2.804 -3.741 1.00 90.06 150 GLY A C 1
ATOM 1202 O O . GLY A 1 150 ? 6.160 1.989 -3.650 1.00 90.06 150 GLY A O 1
ATOM 1203 N N . ARG A 1 151 ? 8.099 2.829 -2.879 1.00 89.31 151 ARG A N 1
ATOM 1204 C CA . ARG A 1 151 ? 8.217 1.912 -1.742 1.00 89.31 151 ARG A CA 1
ATOM 1205 C C . ARG A 1 151 ? 7.104 2.145 -0.722 1.00 89.31 151 ARG A C 1
ATOM 1207 O O . ARG A 1 151 ? 6.500 1.177 -0.263 1.00 89.31 151 ARG A O 1
ATOM 1214 N N . ALA A 1 152 ? 6.835 3.401 -0.372 1.00 92.06 152 ALA A N 1
ATOM 1215 C CA . ALA A 1 152 ? 5.772 3.770 0.559 1.00 92.06 152 ALA A CA 1
ATOM 1216 C C . ALA A 1 152 ? 4.394 3.397 0.000 1.00 92.06 152 ALA A C 1
ATOM 1218 O O . ALA A 1 152 ? 3.614 2.730 0.682 1.00 92.06 152 ALA A O 1
ATOM 1219 N N . LEU A 1 153 ? 4.133 3.743 -1.262 1.00 93.31 153 LEU A N 1
ATOM 1220 C CA . LEU A 1 153 ? 2.891 3.381 -1.937 1.00 93.31 153 LEU A CA 1
ATOM 1221 C C . LEU A 1 153 ? 2.711 1.855 -1.977 1.00 93.31 153 LEU A C 1
ATOM 1223 O O . LEU A 1 153 ? 1.657 1.345 -1.610 1.00 93.31 153 LEU A O 1
ATOM 1227 N N . SER A 1 154 ? 3.756 1.091 -2.311 1.00 89.31 154 SER A N 1
ATOM 1228 C CA . SER A 1 154 ? 3.687 -0.382 -2.343 1.00 89.31 154 SER A CA 1
ATOM 1229 C C . SER A 1 154 ? 3.358 -1.013 -0.984 1.00 89.31 154 SER A C 1
ATOM 1231 O O . SER A 1 154 ? 2.819 -2.116 -0.938 1.00 89.31 154 SER A O 1
ATOM 1233 N N . ARG A 1 155 ? 3.638 -0.314 0.124 1.00 87.94 155 ARG A N 1
ATOM 1234 C CA . ARG A 1 155 ? 3.251 -0.713 1.491 1.00 87.94 155 ARG A CA 1
ATOM 1235 C C . ARG A 1 155 ? 1.820 -0.310 1.865 1.00 87.94 155 ARG A C 1
ATOM 1237 O O . ARG A 1 155 ? 1.372 -0.612 2.964 1.00 87.94 155 ARG A O 1
ATOM 1244 N N . GLY A 1 156 ? 1.101 0.357 0.967 1.00 89.62 156 GLY A N 1
ATOM 1245 C CA . GLY A 1 156 ? -0.269 0.812 1.178 1.00 89.62 156 GLY A CA 1
ATOM 1246 C C . GLY A 1 156 ? -0.390 2.178 1.851 1.00 89.62 156 GLY A C 1
ATOM 1247 O O . GLY A 1 156 ? -1.510 2.549 2.225 1.00 89.62 156 GLY A O 1
ATOM 1248 N N . ASN A 1 157 ? 0.712 2.926 1.994 1.00 92.44 157 ASN A N 1
ATOM 1249 C CA . ASN A 1 157 ? 0.649 4.314 2.447 1.00 92.44 157 ASN A CA 1
ATOM 1250 C C . ASN A 1 157 ? -0.155 5.136 1.436 1.00 92.44 157 ASN A C 1
ATOM 1252 O O . ASN A 1 157 ? -0.018 4.957 0.225 1.00 92.44 157 ASN A O 1
ATOM 1256 N N . TRP A 1 158 ? -1.006 6.020 1.944 1.00 94.31 158 TRP A N 1
ATOM 1257 C CA . TRP A 1 158 ? -1.928 6.811 1.136 1.00 94.31 158 TRP A CA 1
ATOM 1258 C C . TRP A 1 158 ? -2.047 8.240 1.674 1.00 94.31 158 TRP A C 1
ATOM 1260 O O . TRP A 1 158 ? -1.344 8.596 2.621 1.00 94.31 158 TRP A O 1
ATOM 1270 N N . CYS A 1 159 ? -2.924 9.042 1.067 1.00 94.19 159 CYS A N 1
ATOM 1271 C CA . CYS A 1 159 ? -3.251 10.393 1.500 1.00 94.19 159 CYS A CA 1
ATOM 1272 C C . CYS A 1 159 ? -3.561 10.439 2.997 1.00 94.19 159 CYS A C 1
ATOM 1274 O O . CYS A 1 159 ? -4.404 9.692 3.506 1.00 94.19 159 CYS A O 1
ATOM 1276 N N . ARG A 1 160 ? -2.868 11.345 3.691 1.00 89.81 160 ARG A N 1
ATOM 1277 C CA . ARG A 1 160 ? -3.037 11.582 5.124 1.00 89.81 160 ARG A CA 1
ATOM 1278 C C . ARG A 1 160 ? -4.449 12.056 5.448 1.00 89.81 160 ARG A C 1
ATOM 1280 O O . ARG A 1 160 ? -4.992 11.641 6.463 1.00 89.81 160 ARG A O 1
ATOM 1287 N N . GLU A 1 161 ? -5.030 12.897 4.605 1.00 88.56 161 GLU A N 1
ATOM 1288 C CA . GLU A 1 161 ? -6.372 13.438 4.815 1.00 88.56 161 GLU A CA 1
ATOM 1289 C C . GLU A 1 161 ? -7.437 12.361 4.622 1.00 88.56 161 GLU A C 1
ATOM 1291 O O . GLU A 1 161 ? -8.216 12.147 5.544 1.00 88.56 161 GLU A O 1
ATOM 1296 N N . CYS A 1 162 ? -7.382 11.571 3.537 1.00 86.50 162 CYS A N 1
ATOM 1297 C CA . CYS A 1 162 ? -8.257 10.400 3.386 1.00 86.50 162 CYS A CA 1
ATOM 1298 C C . CYS A 1 162 ? -8.123 9.440 4.577 1.00 86.50 162 CYS A C 1
ATOM 1300 O O . CYS A 1 162 ? -9.107 8.864 5.034 1.00 86.50 162 CYS A O 1
ATOM 1302 N N . TYR A 1 163 ? -6.901 9.245 5.085 1.00 83.44 163 TYR A N 1
ATOM 1303 C CA . TYR A 1 163 ? -6.678 8.428 6.274 1.00 83.44 163 TYR A CA 1
ATOM 1304 C C . TYR A 1 163 ? -7.363 9.036 7.505 1.00 83.44 163 TYR A C 1
ATOM 1306 O O . TYR A 1 163 ? -8.122 8.340 8.171 1.00 83.44 163 TYR A O 1
ATOM 1314 N N . ILE A 1 164 ? -7.162 10.326 7.784 1.00 77.69 164 ILE A N 1
ATOM 1315 C CA . ILE A 1 164 ? -7.807 11.033 8.903 1.00 77.69 164 ILE A CA 1
ATOM 1316 C C . ILE A 1 164 ? -9.335 10.998 8.780 1.00 77.69 164 ILE A C 1
ATOM 1318 O O . ILE A 1 164 ? -10.014 10.739 9.769 1.00 77.69 164 ILE A O 1
ATOM 1322 N N . GLU A 1 165 ? -9.882 11.214 7.588 1.00 77.25 165 GLU A N 1
ATOM 1323 C CA . GLU A 1 165 ? -11.320 11.149 7.326 1.00 77.25 165 GLU A CA 1
ATOM 1324 C C . GLU A 1 165 ? -11.872 9.740 7.512 1.00 77.25 165 GLU A C 1
ATOM 1326 O O . GLU A 1 165 ? -12.881 9.583 8.188 1.00 77.25 165 GLU A O 1
ATOM 1331 N N . SER A 1 166 ? -11.172 8.703 7.038 1.00 69.56 166 SER A N 1
ATOM 1332 C CA . SER A 1 166 ? -11.550 7.312 7.341 1.00 69.56 166 SER A CA 1
ATOM 1333 C C . SER A 1 166 ? -11.438 6.960 8.826 1.00 69.56 166 SER A C 1
ATOM 1335 O O . SER A 1 166 ? -12.007 5.970 9.272 1.00 69.56 166 SER A O 1
ATOM 1337 N N . MET A 1 167 ? -10.711 7.768 9.600 1.00 66.94 167 MET A N 1
ATOM 1338 C CA . MET A 1 167 ? -10.600 7.651 11.052 1.00 66.94 167 MET A CA 1
ATOM 1339 C C . MET A 1 167 ? -11.629 8.520 11.796 1.00 66.94 167 MET A C 1
ATOM 1341 O O . MET A 1 167 ? -11.642 8.492 13.034 1.00 66.94 167 MET A O 1
ATOM 1345 N N . LYS A 1 168 ? -12.479 9.292 11.093 1.00 72.00 168 LYS A N 1
ATOM 1346 C CA . LYS A 1 168 ? -13.615 10.000 11.699 1.00 72.00 168 LYS A CA 1
ATOM 1347 C C . LYS A 1 168 ? -14.688 8.975 12.054 1.00 72.00 168 LYS A C 1
ATOM 1349 O O . LYS A 1 168 ? -15.625 8.741 11.306 1.00 72.00 168 LYS A O 1
ATOM 1354 N N . LEU A 1 169 ? -14.515 8.347 13.209 1.00 75.19 169 LEU A N 1
ATOM 1355 C CA . LEU A 1 169 ? -15.559 7.540 13.819 1.00 75.19 169 LEU A CA 1
ATOM 1356 C C . LEU A 1 169 ? -16.722 8.458 14.188 1.00 75.19 169 LEU A C 1
ATOM 1358 O O . LEU A 1 169 ? -16.526 9.453 14.886 1.00 75.19 169 LEU A O 1
ATOM 1362 N N . THR A 1 170 ? -17.924 8.121 13.744 1.00 81.50 170 THR A N 1
ATOM 1363 C CA . THR A 1 170 ? -19.143 8.713 14.291 1.00 81.50 170 THR A CA 1
ATOM 1364 C C . THR A 1 170 ? -19.358 8.216 15.722 1.00 81.50 170 THR A C 1
ATOM 1366 O O . THR A 1 170 ? -18.798 7.203 16.154 1.00 81.50 170 THR A O 1
ATOM 1369 N N . PHE A 1 171 ? -20.219 8.896 16.478 1.00 81.88 171 PHE A N 1
ATOM 1370 C CA . PHE A 1 171 ? -20.615 8.413 17.800 1.00 81.88 171 PHE A CA 1
ATOM 1371 C C . PHE A 1 171 ? -21.237 7.005 17.741 1.00 81.88 171 PHE A C 1
ATOM 1373 O O . PHE A 1 171 ? -21.004 6.172 18.620 1.00 81.88 171 PHE A O 1
ATOM 1380 N N . ASN A 1 172 ? -21.988 6.713 16.674 1.00 85.06 172 ASN A N 1
ATOM 1381 C CA . ASN A 1 172 ? -22.571 5.394 16.458 1.00 85.06 172 ASN A CA 1
ATOM 1382 C C . ASN A 1 172 ? -21.495 4.334 16.176 1.00 85.06 172 ASN A C 1
ATOM 1384 O O . ASN A 1 172 ? -21.574 3.230 16.715 1.00 85.06 172 ASN A O 1
ATOM 1388 N 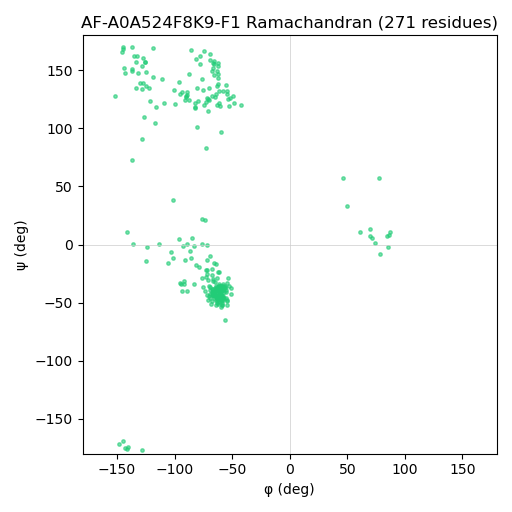N . ASP A 1 173 ? -20.450 4.682 15.420 1.00 86.56 173 ASP A N 1
ATOM 1389 C CA . ASP A 1 173 ? -19.307 3.787 15.204 1.00 86.56 173 ASP A CA 1
ATOM 1390 C C . ASP A 1 173 ? -18.618 3.452 16.525 1.00 86.56 173 ASP A C 1
ATOM 1392 O O . ASP A 1 173 ? -18.304 2.292 16.777 1.00 86.56 173 ASP A O 1
ATOM 1396 N N . ILE A 1 174 ? -18.443 4.434 17.414 1.00 88.06 174 ILE A N 1
ATOM 1397 C CA . ILE A 1 174 ? -17.869 4.189 18.741 1.00 88.06 174 ILE A CA 1
ATOM 1398 C C . ILE A 1 174 ? -18.754 3.263 19.574 1.00 88.06 174 ILE A C 1
ATOM 1400 O O . ILE A 1 174 ? -18.235 2.320 20.178 1.00 88.06 174 ILE A O 1
ATOM 1404 N N . LYS A 1 175 ? -20.074 3.486 19.596 1.00 89.38 175 LYS A N 1
ATOM 1405 C CA . LYS A 1 175 ? -21.012 2.581 20.280 1.00 89.38 175 LYS A CA 1
ATOM 1406 C C . LYS A 1 175 ? -20.869 1.147 19.770 1.00 89.38 175 LYS A C 1
ATOM 1408 O O . LYS A 1 175 ? -20.761 0.227 20.582 1.00 89.38 175 LYS A O 1
ATOM 1413 N N . ASN A 1 176 ? -20.806 0.965 18.453 1.00 90.94 176 ASN A N 1
ATOM 1414 C CA . ASN A 1 176 ? -20.647 -0.351 17.836 1.00 90.94 176 ASN A CA 1
ATOM 1415 C C . ASN A 1 176 ? -19.282 -0.976 18.158 1.00 90.94 176 ASN A C 1
ATOM 1417 O O . ASN A 1 176 ? -19.235 -2.125 18.583 1.00 90.94 176 ASN A O 1
ATOM 1421 N N . ILE A 1 177 ? -18.186 -0.212 18.084 1.00 91.12 177 ILE A N 1
ATOM 1422 C CA . ILE A 1 177 ? -16.838 -0.684 18.444 1.00 91.12 177 ILE A CA 1
ATOM 1423 C C . ILE A 1 177 ? -16.795 -1.189 19.889 1.00 91.12 177 ILE A C 1
ATOM 1425 O O . ILE A 1 177 ? -16.244 -2.257 20.151 1.00 91.12 177 ILE A O 1
ATOM 1429 N N . VAL A 1 178 ? -17.370 -0.442 20.836 1.00 93.06 178 VAL A N 1
ATOM 1430 C CA . VAL A 1 178 ? -17.411 -0.848 22.250 1.00 93.06 178 VAL A CA 1
ATOM 1431 C C . VAL A 1 178 ? -18.211 -2.140 22.413 1.00 93.06 178 VAL A C 1
ATOM 1433 O O . VAL A 1 178 ? -17.749 -3.074 23.074 1.00 93.06 178 VAL A O 1
ATOM 1436 N N . LYS A 1 179 ? -19.383 -2.210 21.780 1.00 93.25 179 LYS A N 1
ATOM 1437 C CA . LYS A 1 179 ? -20.270 -3.374 21.807 1.00 93.25 179 LYS A CA 1
ATOM 1438 C C . LYS A 1 179 ? -19.571 -4.626 21.271 1.00 93.25 179 LYS A C 1
ATOM 1440 O O . LYS A 1 179 ? -19.501 -5.640 21.972 1.00 93.25 179 LYS A O 1
ATOM 1445 N N . ASP A 1 180 ? -18.993 -4.522 20.078 1.00 90.94 180 ASP A N 1
ATOM 1446 C CA . ASP A 1 180 ? -18.352 -5.622 19.358 1.00 90.94 180 ASP A CA 1
ATOM 1447 C C . ASP A 1 180 ? -17.059 -6.078 20.029 1.00 90.94 180 ASP A C 1
ATOM 1449 O O . ASP A 1 180 ? -16.792 -7.277 20.105 1.00 90.94 180 ASP A O 1
ATOM 1453 N N . ALA A 1 181 ? -16.273 -5.157 20.591 1.00 89.12 181 ALA A N 1
ATOM 1454 C CA . ALA A 1 181 ? -15.068 -5.516 21.331 1.00 89.12 181 ALA A CA 1
ATOM 1455 C C . ALA A 1 181 ? -15.384 -6.415 22.544 1.00 89.12 181 ALA A C 1
ATOM 1457 O O . ALA A 1 181 ? -14.638 -7.357 22.820 1.00 89.12 181 ALA A O 1
ATOM 1458 N N . GLY A 1 182 ? -16.519 -6.198 23.215 1.00 88.31 182 GLY A N 1
ATOM 1459 C CA . GLY A 1 182 ? -17.003 -7.102 24.258 1.00 88.31 182 GLY A CA 1
ATOM 1460 C C . GLY A 1 182 ? -17.446 -8.458 23.714 1.00 88.31 182 GLY A C 1
ATOM 1461 O O . GLY A 1 182 ? -16.976 -9.495 24.203 1.00 88.31 182 GLY A O 1
ATOM 1462 N N . ARG A 1 183 ? -18.305 -8.460 22.682 1.00 87.25 183 ARG A N 1
ATOM 1463 C CA . ARG A 1 183 ? -18.810 -9.692 22.046 1.00 87.25 183 ARG A CA 1
ATOM 1464 C C . ARG A 1 183 ? -17.666 -10.591 21.600 1.00 87.25 183 ARG A C 1
ATOM 1466 O O . ARG A 1 183 ? -17.641 -11.768 21.944 1.00 87.25 183 ARG A O 1
ATOM 1473 N N . ASN A 1 184 ? -16.684 -10.011 20.917 1.00 85.31 184 ASN A N 1
ATOM 1474 C CA . ASN A 1 184 ? -15.541 -10.730 20.366 1.00 85.31 184 ASN A CA 1
ATOM 1475 C C . ASN A 1 184 ? -14.605 -11.289 21.445 1.00 85.31 184 ASN A C 1
ATOM 1477 O O . ASN A 1 184 ? -13.894 -12.257 21.190 1.00 85.31 184 ASN A O 1
ATOM 1481 N N . LYS A 1 185 ? -14.564 -10.686 22.640 1.00 84.38 185 LYS A N 1
ATOM 1482 C CA . LYS A 1 185 ? -13.657 -11.117 23.714 1.00 84.38 185 LYS A CA 1
ATOM 1483 C C . LYS A 1 185 ? -14.282 -12.105 24.684 1.00 84.38 185 LYS A C 1
ATOM 1485 O O . LYS A 1 185 ? -13.584 -13.005 25.137 1.00 84.38 185 LYS A O 1
ATOM 1490 N N . ILE A 1 186 ? -15.547 -11.914 25.049 1.00 84.75 186 ILE A N 1
ATOM 1491 C CA . ILE A 1 186 ? -16.195 -12.696 26.115 1.00 84.75 186 ILE A CA 1
ATOM 1492 C C . ILE A 1 186 ? -17.659 -13.053 25.816 1.00 84.75 186 ILE A C 1
ATOM 1494 O O . ILE A 1 186 ? -18.381 -13.472 26.720 1.00 84.75 186 ILE A O 1
ATOM 1498 N N . GLY A 1 187 ? -18.135 -12.834 24.587 1.00 84.19 187 GLY A N 1
ATOM 1499 C CA . GLY A 1 187 ? -19.520 -13.117 24.198 1.00 84.19 187 GLY A CA 1
ATOM 1500 C C . GLY A 1 187 ? -20.568 -12.187 24.821 1.00 84.19 187 GLY A C 1
ATOM 1501 O O . GLY A 1 187 ? -21.753 -12.498 24.770 1.00 84.19 187 GLY A O 1
ATOM 1502 N N . LYS A 1 188 ? -20.158 -11.059 25.419 1.00 86.81 188 LYS A N 1
ATOM 1503 C CA . LYS A 1 188 ? -21.055 -10.064 26.030 1.00 86.81 188 LYS A CA 1
ATOM 1504 C C . LYS A 1 188 ? -20.767 -8.675 25.498 1.00 86.81 188 LYS A C 1
ATOM 1506 O O . LYS A 1 188 ? -19.608 -8.297 25.403 1.00 86.81 188 LYS A O 1
ATOM 1511 N N . ASP A 1 189 ? -21.809 -7.901 25.238 1.00 92.81 189 ASP A N 1
ATOM 1512 C CA . ASP A 1 189 ? -21.683 -6.531 24.749 1.00 92.81 189 ASP A CA 1
ATOM 1513 C C . ASP A 1 189 ? -20.862 -5.669 25.718 1.00 92.81 189 ASP A C 1
ATOM 1515 O O . ASP A 1 189 ? -21.093 -5.658 26.933 1.00 92.81 189 ASP A O 1
ATOM 1519 N N . GLY A 1 190 ? -19.900 -4.925 25.172 1.00 92.44 190 GLY A N 1
ATOM 1520 C CA . GLY A 1 190 ? -19.315 -3.806 25.894 1.00 92.44 190 GLY A CA 1
ATOM 1521 C C . GLY A 1 190 ? -20.339 -2.690 26.076 1.00 92.44 190 GLY A C 1
ATOM 1522 O O . GLY A 1 190 ? -21.219 -2.489 25.242 1.00 92.44 190 GLY A O 1
ATOM 1523 N N . ILE A 1 191 ? -20.203 -1.947 27.167 1.00 93.62 191 ILE A N 1
ATOM 1524 C CA . ILE A 1 191 ? -21.116 -0.876 27.555 1.00 93.62 191 ILE A CA 1
ATOM 1525 C C . ILE A 1 191 ? -20.334 0.434 27.530 1.00 93.62 191 ILE A C 1
ATOM 1527 O O . ILE A 1 191 ? -19.365 0.589 28.274 1.00 93.62 191 ILE A O 1
ATOM 1531 N N . LEU A 1 192 ? -20.752 1.369 26.678 1.00 92.31 192 LEU A N 1
ATOM 1532 C CA . LEU A 1 192 ? -20.281 2.752 26.714 1.00 92.31 192 LEU A CA 1
ATOM 1533 C C . LEU A 1 192 ? -21.042 3.490 27.819 1.00 92.31 192 LEU A C 1
ATOM 1535 O O . LEU A 1 192 ? -22.271 3.492 27.814 1.00 92.31 192 LEU A O 1
ATOM 1539 N N . LEU A 1 193 ? -20.318 4.073 28.771 1.00 89.12 193 LEU A N 1
ATOM 1540 C CA . LEU A 1 193 ? -20.891 4.837 29.873 1.00 89.12 193 LEU A CA 1
ATOM 1541 C C . LEU A 1 193 ? -20.887 6.323 29.494 1.00 89.12 193 LEU A C 1
ATOM 1543 O O . LEU A 1 193 ? -19.872 6.856 29.048 1.00 89.12 193 LEU A O 1
ATOM 1547 N N . GLU A 1 194 ? -22.036 6.973 29.645 1.00 74.06 194 GLU A N 1
ATOM 1548 C CA . GLU A 1 194 ? -22.210 8.415 29.439 1.00 74.06 194 GLU A CA 1
ATOM 1549 C C . GLU A 1 194 ? -21.347 9.251 30.421 1.00 74.06 194 GLU A C 1
ATOM 1551 O O . GLU A 1 194 ? -20.953 8.724 31.469 1.00 74.06 194 GLU A O 1
ATOM 1556 N N . PRO A 1 195 ? -20.997 10.522 30.106 1.00 57.94 195 PRO A N 1
ATOM 1557 C CA . PRO A 1 195 ? -21.671 11.425 29.178 1.00 57.94 195 PRO A CA 1
ATOM 1558 C C . PRO A 1 195 ? -20.778 11.799 28.003 1.00 57.94 195 PRO A C 1
ATOM 1560 O O . PRO A 1 195 ? -19.887 12.634 28.109 1.00 57.94 195 PRO A O 1
ATOM 1563 N N . ILE A 1 196 ? -21.044 11.217 26.843 1.00 61.16 196 ILE A N 1
ATOM 1564 C CA . ILE A 1 196 ? -20.658 11.892 25.612 1.00 61.16 196 ILE A CA 1
ATOM 1565 C C . ILE A 1 196 ? -21.919 11.913 24.769 1.00 61.16 196 ILE A C 1
ATOM 1567 O O . ILE A 1 196 ? -22.243 10.936 24.099 1.00 61.16 196 ILE A O 1
ATOM 1571 N N . ASN A 1 197 ? -22.707 12.979 24.911 1.00 62.50 197 ASN A N 1
ATOM 1572 C CA . ASN A 1 197 ? -23.837 13.199 24.017 1.00 62.50 197 ASN A CA 1
ATOM 1573 C C . ASN A 1 197 ? -23.294 13.551 22.612 1.00 62.50 197 ASN A C 1
ATOM 1575 O O . ASN A 1 197 ? -22.138 13.956 22.459 1.00 62.50 197 ASN A O 1
ATOM 1579 N N . LEU A 1 198 ? -24.113 13.373 21.570 1.00 62.28 198 LEU A N 1
ATOM 1580 C CA . LEU A 1 198 ? -23.694 13.620 20.181 1.00 62.28 198 LEU A CA 1
ATOM 1581 C C . LEU A 1 198 ? -23.198 15.056 19.947 1.00 62.28 198 LEU A C 1
ATOM 1583 O O . LEU A 1 198 ? -22.255 15.258 19.187 1.00 62.28 198 LEU A O 1
ATOM 1587 N N . GLN A 1 199 ? -23.811 16.042 20.608 1.00 64.62 199 GLN A N 1
ATOM 1588 C CA . GLN A 1 199 ? -23.493 17.457 20.403 1.00 64.62 199 GLN A CA 1
ATOM 1589 C C . GLN A 1 199 ? -22.110 17.820 20.945 1.00 64.62 199 GLN A C 1
ATOM 1591 O O . GLN A 1 199 ? -21.413 18.640 20.348 1.00 64.62 199 GLN A O 1
ATOM 1596 N N . ASP A 1 200 ? -21.703 17.207 22.053 1.00 67.81 200 ASP A N 1
ATOM 1597 C CA . ASP A 1 200 ? -20.371 17.381 22.621 1.00 67.81 200 ASP A CA 1
ATOM 1598 C C . ASP A 1 200 ? -19.338 16.607 21.803 1.00 67.81 200 ASP A C 1
ATOM 1600 O O . ASP A 1 200 ? -18.245 17.113 21.565 1.00 67.81 200 ASP A O 1
ATOM 1604 N N . PHE A 1 201 ? -19.704 15.428 21.289 1.00 69.25 201 PHE A N 1
ATOM 1605 C CA . PHE A 1 201 ? -18.832 14.601 20.456 1.00 69.25 201 PHE A CA 1
ATOM 1606 C C . PHE A 1 201 ? -18.352 15.321 19.188 1.00 69.25 201 PHE A C 1
ATOM 1608 O O . PHE A 1 201 ? -17.164 15.292 18.868 1.00 69.25 201 PHE A O 1
ATOM 1615 N N . GLU A 1 202 ? -19.262 15.997 18.484 1.00 67.44 202 GLU A N 1
ATOM 1616 C CA . GLU A 1 202 ? -18.964 16.703 17.230 1.00 67.44 202 GLU A CA 1
ATOM 1617 C C . GLU A 1 202 ? -18.159 17.998 17.435 1.00 67.44 202 GLU A C 1
ATOM 1619 O O . GLU A 1 202 ? -17.468 18.450 16.521 1.00 67.44 202 GLU A O 1
ATOM 1624 N N . LYS A 1 203 ? -18.198 18.584 18.640 1.00 70.94 203 LYS A N 1
ATOM 1625 C CA . LYS A 1 203 ? -17.471 19.822 18.983 1.00 70.94 203 LYS A CA 1
ATOM 1626 C C . LYS A 1 203 ? -16.029 19.579 19.432 1.00 70.94 203 LYS A C 1
ATOM 1628 O O . LYS A 1 203 ? -15.252 20.533 19.547 1.00 70.94 203 LYS A O 1
ATOM 1633 N N . LEU A 1 204 ? -15.646 18.331 19.706 1.00 69.50 204 LEU A N 1
ATOM 1634 C CA . LEU A 1 204 ? -14.304 18.009 20.182 1.00 69.50 204 LEU A CA 1
ATOM 1635 C C . LEU A 1 204 ? -13.266 18.215 19.072 1.00 69.50 204 LEU A C 1
ATOM 1637 O O . LEU A 1 204 ? -13.298 17.577 18.025 1.00 69.50 204 LEU A O 1
ATOM 1641 N N . LYS A 1 205 ? -12.251 19.043 19.347 1.00 70.06 205 LYS A N 1
ATOM 16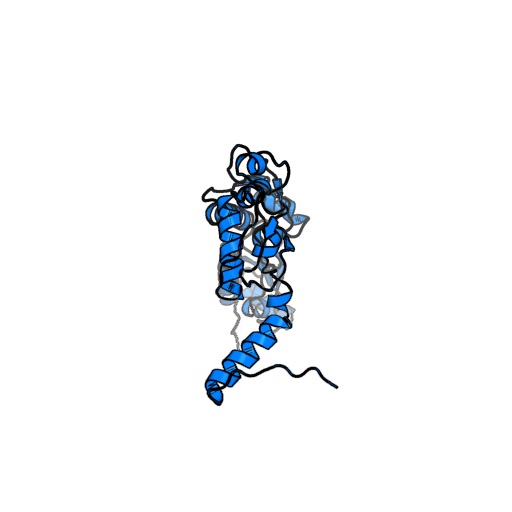42 C CA . LYS A 1 205 ? -11.066 19.219 18.479 1.00 70.06 205 LYS A CA 1
ATOM 1643 C C . LYS A 1 205 ? -10.068 18.051 18.578 1.00 70.06 205 LYS A C 1
ATOM 1645 O O . LYS A 1 205 ? -8.883 18.214 18.295 1.00 70.06 205 LYS A O 1
ATOM 1650 N N . ILE A 1 206 ? -10.525 16.882 19.021 1.00 67.94 206 ILE A N 1
ATOM 1651 C CA . ILE A 1 206 ? -9.729 15.662 19.186 1.00 67.94 206 ILE A CA 1
ATOM 1652 C C . ILE A 1 206 ? -10.209 14.665 18.132 1.00 67.94 206 ILE A C 1
ATOM 1654 O O . ILE A 1 206 ? -11.400 14.582 17.852 1.00 67.94 206 ILE A O 1
ATOM 1658 N N . ALA A 1 207 ? -9.293 13.891 17.543 1.00 71.44 207 ALA A N 1
ATOM 1659 C CA . ALA A 1 207 ? -9.680 12.829 16.620 1.00 71.44 207 ALA A CA 1
ATOM 1660 C C . ALA A 1 207 ? -10.691 11.882 17.302 1.00 71.44 207 ALA A C 1
ATOM 1662 O O . ALA A 1 207 ? -10.397 11.423 18.409 1.00 71.44 207 ALA A O 1
ATOM 1663 N N . PRO A 1 208 ? -11.823 11.524 16.667 1.00 76.19 208 PRO A N 1
ATOM 1664 C CA . PRO A 1 208 ? -12.858 10.705 17.301 1.00 76.19 208 PRO A CA 1
ATOM 1665 C C . PRO A 1 208 ? -12.349 9.395 17.913 1.00 76.19 208 PRO A C 1
ATOM 1667 O O . PRO A 1 208 ? -12.752 8.983 18.997 1.00 76.19 208 PRO A O 1
ATOM 1670 N N . SER A 1 209 ? -11.361 8.780 17.264 1.00 78.56 209 SER A N 1
ATOM 1671 C CA . SER A 1 209 ? -10.701 7.558 17.730 1.00 78.56 209 SER A CA 1
ATOM 1672 C C . SER A 1 209 ? -9.823 7.712 18.979 1.00 78.56 209 SER A C 1
ATOM 1674 O O . SER A 1 209 ? -9.367 6.701 19.523 1.00 78.56 209 SER A O 1
ATOM 1676 N N . LYS A 1 210 ? -9.565 8.952 19.408 1.00 82.44 210 LYS A N 1
ATOM 1677 C CA . LYS A 1 210 ? -8.737 9.351 20.557 1.00 82.44 210 LYS A CA 1
ATOM 1678 C C . LYS A 1 210 ? -9.518 9.998 21.692 1.00 82.44 210 LYS A C 1
ATOM 1680 O O . LYS A 1 210 ? -8.919 10.352 22.704 1.00 82.44 210 LYS A O 1
ATOM 1685 N N . ILE A 1 211 ? -10.830 10.124 21.545 1.00 83.56 211 ILE A N 1
ATOM 1686 C CA . ILE A 1 211 ? -11.692 10.617 22.613 1.00 83.56 211 ILE A CA 1
ATOM 1687 C C . ILE A 1 211 ? -11.634 9.624 23.787 1.00 83.56 211 ILE A C 1
ATOM 1689 O O . ILE A 1 211 ? -11.805 8.424 23.553 1.00 83.56 211 ILE A O 1
ATOM 1693 N N . PRO A 1 212 ? -11.379 10.083 25.028 1.00 87.56 212 PRO A N 1
ATOM 1694 C CA . PRO A 1 212 ? -11.454 9.233 26.209 1.00 87.56 212 PRO A CA 1
ATOM 1695 C C . PRO A 1 212 ? -12.881 8.715 26.412 1.00 87.56 212 PRO A C 1
ATOM 1697 O O . PRO A 1 212 ? -13.820 9.485 26.583 1.00 87.56 212 PRO A O 1
ATOM 1700 N N . LEU A 1 213 ? -13.036 7.397 26.402 1.00 89.62 213 LEU A N 1
ATOM 1701 C CA . LEU A 1 213 ? -14.293 6.680 26.563 1.00 89.62 213 LEU A CA 1
ATOM 1702 C C . LEU A 1 213 ? -14.300 5.991 27.920 1.00 89.62 213 LEU A C 1
ATOM 1704 O O . LEU A 1 213 ? -13.444 5.144 28.190 1.00 89.62 213 LEU A O 1
ATOM 1708 N N . LYS A 1 214 ? -15.293 6.307 28.749 1.00 92.81 214 LYS A N 1
ATOM 1709 C CA . LYS A 1 214 ? -15.581 5.543 29.961 1.00 92.81 214 LYS A CA 1
ATOM 1710 C C . LYS A 1 214 ? -16.425 4.331 29.570 1.00 92.81 214 LYS A C 1
ATOM 1712 O O . LYS A 1 214 ? -17.515 4.490 29.031 1.00 92.81 214 LYS A O 1
ATOM 1717 N N . ILE A 1 215 ? -15.921 3.118 29.781 1.00 94.12 215 ILE A N 1
ATOM 1718 C CA . ILE A 1 215 ? -16.588 1.888 29.327 1.00 94.12 215 ILE A CA 1
ATOM 1719 C C . ILE A 1 215 ? -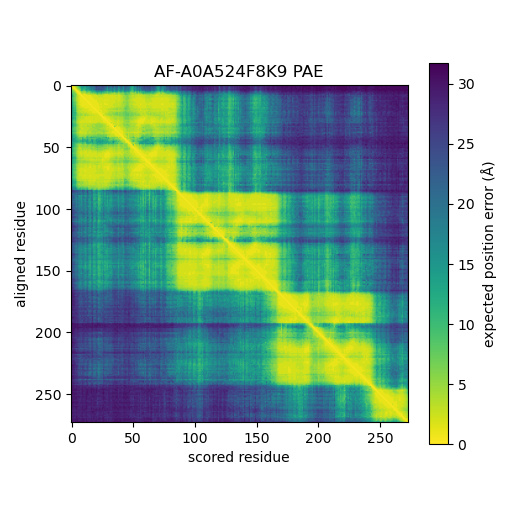16.597 0.797 30.401 1.00 94.12 215 ILE A C 1
ATOM 1721 O O . ILE A 1 215 ? -15.804 0.817 31.344 1.00 94.12 215 ILE A O 1
ATOM 1725 N N . LYS A 1 216 ? -17.482 -0.191 30.232 1.00 95.19 216 LYS A N 1
ATOM 1726 C CA . LYS A 1 216 ? -17.559 -1.418 31.036 1.00 95.19 216 LYS A CA 1
ATOM 1727 C C . LYS A 1 216 ? -17.653 -2.645 30.128 1.00 95.19 216 LYS A C 1
ATOM 1729 O O . LYS A 1 216 ? -18.244 -2.597 29.058 1.00 95.19 216 LYS A O 1
ATOM 1734 N N . CYS A 1 217 ? -17.094 -3.778 30.552 1.00 92.50 217 CYS A N 1
ATOM 1735 C CA . CYS A 1 217 ? -16.983 -4.975 29.707 1.00 92.50 217 CYS A CA 1
ATOM 1736 C C . CYS A 1 217 ? -18.219 -5.884 29.703 1.00 92.50 217 CYS A C 1
ATOM 1738 O O . CYS A 1 217 ? -18.135 -6.986 29.184 1.00 92.50 217 CYS A O 1
ATOM 1740 N N . GLY A 1 218 ? -19.322 -5.495 30.343 1.00 87.50 218 GLY A N 1
ATOM 1741 C CA . GLY A 1 218 ? -20.513 -6.344 30.481 1.00 87.50 218 GLY A CA 1
ATOM 1742 C C . GLY A 1 218 ? -20.416 -7.437 31.561 1.00 87.50 218 GLY A C 1
ATOM 1743 O O . GLY A 1 218 ? -21.424 -8.060 31.891 1.00 87.50 218 GLY A O 1
ATOM 1744 N N . VAL A 1 219 ? -19.245 -7.659 32.176 1.00 86.81 219 VAL A N 1
ATOM 1745 C CA . VAL A 1 219 ? -19.118 -8.458 33.410 1.00 86.81 219 VAL A CA 1
ATOM 1746 C C . VAL A 1 219 ? -19.460 -7.562 34.606 1.00 86.81 219 VAL A C 1
ATOM 1748 O O . VAL A 1 219 ? -18.775 -6.553 34.804 1.00 86.81 219 VAL A O 1
ATOM 1751 N N . PRO A 1 220 ? -20.504 -7.873 35.401 1.00 84.81 220 PRO A N 1
ATOM 1752 C CA . PRO A 1 220 ? -20.955 -7.005 36.488 1.00 84.81 220 PRO A CA 1
ATOM 1753 C C . PRO A 1 220 ? -19.862 -6.663 37.504 1.00 84.81 220 PRO A C 1
ATOM 1755 O O . PRO A 1 220 ? -19.820 -5.524 37.973 1.00 84.81 220 PRO A O 1
ATOM 1758 N N . GLU A 1 221 ? -18.987 -7.626 37.806 1.00 84.75 221 GLU A N 1
ATOM 1759 C CA . GLU A 1 221 ? -17.925 -7.530 38.812 1.00 84.75 221 GLU A CA 1
ATOM 1760 C C . GLU A 1 221 ? -16.685 -6.764 38.347 1.00 84.75 221 GLU A C 1
ATOM 1762 O O . GLU A 1 221 ? -15.884 -6.344 39.180 1.00 84.75 221 GLU A O 1
ATOM 1767 N N . HIS A 1 222 ? -16.492 -6.600 37.038 1.00 86.94 222 HIS A N 1
ATOM 1768 C CA . HIS A 1 222 ? -15.332 -5.877 36.533 1.00 86.94 222 HIS A CA 1
ATOM 1769 C C . HIS A 1 222 ? -15.585 -4.369 36.620 1.00 86.94 222 HIS A C 1
ATOM 1771 O O . HIS A 1 222 ? -16.668 -3.909 36.234 1.00 86.94 222 HIS A O 1
ATOM 1777 N N . PRO A 1 223 ? -14.606 -3.587 37.105 1.00 90.00 223 PRO A N 1
ATOM 1778 C CA . PRO A 1 223 ? -14.745 -2.145 37.171 1.00 90.00 223 PRO A CA 1
ATOM 1779 C C . PRO A 1 223 ? -14.819 -1.548 35.764 1.00 90.00 223 PRO A C 1
ATOM 1781 O O . PRO A 1 223 ? -14.322 -2.111 34.783 1.00 90.00 223 PRO A O 1
ATOM 1784 N N . GLU A 1 224 ? -15.446 -0.383 35.693 1.00 94.12 224 GLU A N 1
ATOM 1785 C CA . GLU A 1 224 ? -15.334 0.523 34.557 1.00 94.12 224 GLU A CA 1
ATOM 1786 C C . GLU A 1 224 ? -13.888 1.008 34.382 1.00 94.12 224 GLU A C 1
ATOM 1788 O O . GLU A 1 224 ? -13.102 1.041 35.333 1.00 94.12 224 GLU A O 1
ATOM 1793 N N . TRP A 1 225 ? -13.516 1.369 33.157 1.00 93.94 225 TRP A N 1
ATOM 1794 C CA . TRP A 1 225 ? -12.208 1.952 32.867 1.00 93.94 225 TRP A CA 1
ATOM 1795 C C . TRP A 1 225 ? -12.306 2.976 31.741 1.00 93.94 225 TRP A C 1
ATOM 1797 O O . TRP A 1 225 ? -13.301 3.039 31.019 1.00 93.94 225 TRP A O 1
ATOM 1807 N N . ILE A 1 226 ? -11.252 3.778 31.600 1.00 92.75 226 ILE A N 1
ATOM 1808 C CA . ILE A 1 226 ? -11.125 4.771 30.536 1.00 92.75 226 ILE A CA 1
ATOM 1809 C C . ILE A 1 226 ? -10.212 4.210 29.443 1.00 92.75 226 ILE A C 1
ATOM 1811 O O . ILE A 1 226 ? -9.149 3.656 29.731 1.00 92.75 226 ILE A O 1
ATOM 1815 N N . THR A 1 227 ? -10.624 4.329 28.185 1.00 92.62 227 THR A N 1
ATOM 1816 C CA . THR A 1 227 ? -9.815 3.954 27.016 1.00 92.62 227 THR A CA 1
ATOM 1817 C C . THR A 1 227 ? -10.132 4.854 25.823 1.00 92.62 227 THR A C 1
ATOM 1819 O O . THR A 1 227 ? -10.838 5.837 25.983 1.00 92.62 227 THR A O 1
ATOM 1822 N N . ASP A 1 228 ? -9.620 4.551 24.634 1.00 90.81 228 ASP A N 1
ATOM 1823 C CA . ASP A 1 228 ? -10.022 5.213 23.392 1.00 90.81 228 ASP A CA 1
ATOM 1824 C C . ASP A 1 228 ? -10.431 4.166 22.342 1.00 90.81 228 ASP A C 1
ATOM 1826 O O . ASP A 1 228 ? -10.087 2.982 22.457 1.00 90.81 228 ASP A O 1
ATOM 1830 N N . ALA A 1 229 ? -11.185 4.568 21.315 1.00 88.12 229 ALA A N 1
ATOM 1831 C CA . ALA A 1 229 ? -11.634 3.622 20.292 1.00 88.12 229 ALA A CA 1
ATOM 1832 C C . ALA A 1 229 ? -10.455 3.001 19.517 1.00 88.12 229 ALA A C 1
ATOM 1834 O O . ALA A 1 229 ? -10.536 1.847 19.099 1.00 88.12 229 ALA A O 1
ATOM 1835 N N . SER A 1 230 ? -9.325 3.709 19.381 1.00 86.69 230 SER A N 1
ATOM 1836 C CA . SER A 1 230 ? -8.123 3.154 18.742 1.00 86.69 230 SER A CA 1
ATOM 1837 C C . SER A 1 230 ? -7.577 1.937 19.494 1.00 86.69 230 SER A C 1
ATOM 1839 O O . SER A 1 230 ? -7.121 0.981 18.867 1.00 86.69 230 SER A O 1
ATOM 1841 N N . HIS A 1 231 ? -7.588 1.956 20.827 1.00 90.31 231 HIS A N 1
ATOM 1842 C CA . HIS A 1 231 ? -7.161 0.824 21.645 1.00 90.31 231 HIS A CA 1
ATOM 1843 C C . HIS A 1 231 ? -8.100 -0.370 21.493 1.00 90.31 231 HIS A C 1
ATOM 1845 O O . HIS A 1 231 ? -7.614 -1.494 21.362 1.00 90.31 231 HIS A O 1
ATOM 1851 N N . LEU A 1 232 ? -9.409 -0.127 21.431 1.00 90.44 232 LEU A N 1
ATOM 1852 C CA . LEU A 1 232 ? -10.404 -1.176 21.203 1.00 90.44 232 LEU A CA 1
ATOM 1853 C C . LEU A 1 232 ? -10.236 -1.833 19.827 1.00 90.44 232 LEU A C 1
ATOM 1855 O O . LEU A 1 232 ? -10.181 -3.057 19.737 1.00 90.44 232 LEU A O 1
ATOM 1859 N N . ILE A 1 233 ? -10.050 -1.030 18.773 1.00 85.69 233 ILE A N 1
ATOM 1860 C CA . ILE A 1 233 ? -9.794 -1.513 17.404 1.00 85.69 233 ILE A CA 1
ATOM 1861 C C . ILE A 1 233 ? -8.515 -2.365 17.341 1.00 85.69 233 ILE A C 1
ATOM 1863 O O . ILE A 1 233 ? -8.458 -3.356 16.619 1.00 85.69 233 ILE A O 1
ATOM 1867 N N . ARG A 1 234 ? -7.488 -2.020 18.130 1.00 84.94 234 ARG A N 1
ATOM 1868 C CA . ARG A 1 234 ? -6.240 -2.802 18.245 1.00 84.94 234 ARG A CA 1
ATOM 1869 C C . ARG A 1 234 ? -6.382 -4.068 19.097 1.00 84.94 234 ARG A C 1
ATOM 1871 O O . ARG A 1 234 ? -5.404 -4.787 19.276 1.00 84.94 234 ARG A O 1
ATOM 1878 N N . GLY A 1 235 ? -7.572 -4.341 19.627 1.00 86.44 235 GLY A N 1
ATOM 1879 C CA . GLY A 1 235 ? -7.869 -5.543 20.399 1.00 86.44 235 GLY A CA 1
ATOM 1880 C C . GLY A 1 235 ? -7.538 -5.452 21.889 1.00 86.44 235 GLY A C 1
ATOM 1881 O O . GLY A 1 235 ? -7.643 -6.474 22.579 1.00 86.44 235 GLY A O 1
ATOM 1882 N N . ASN A 1 236 ? -7.177 -4.267 22.396 1.00 90.62 236 ASN A N 1
ATOM 1883 C CA . ASN A 1 236 ? -7.056 -4.047 23.834 1.00 90.62 236 ASN A CA 1
ATOM 1884 C C . ASN A 1 236 ? -8.451 -4.071 24.461 1.00 90.62 236 ASN A C 1
ATOM 1886 O O . ASN A 1 236 ? -9.390 -3.461 23.952 1.00 90.62 236 ASN A O 1
ATOM 1890 N N . TRP A 1 237 ? -8.584 -4.774 25.582 1.00 92.38 237 TRP A N 1
ATOM 1891 C CA . TRP A 1 237 ? -9.861 -4.934 26.270 1.00 92.38 237 TRP A CA 1
ATOM 1892 C C . TRP A 1 237 ? -9.689 -4.856 27.788 1.00 92.38 237 TRP A C 1
ATOM 1894 O O . TRP A 1 237 ? -8.604 -4.564 28.289 1.00 92.38 237 TRP A O 1
ATOM 1904 N N . CYS A 1 238 ? -10.770 -5.109 28.525 1.00 92.25 238 CYS A N 1
ATOM 1905 C CA . CYS A 1 238 ? -10.775 -5.183 29.979 1.00 92.25 238 CYS A CA 1
ATOM 1906 C C . CYS A 1 238 ? -9.636 -6.064 30.499 1.00 92.25 238 CYS A C 1
ATOM 1908 O O . CYS A 1 238 ? -9.578 -7.256 30.187 1.00 92.25 238 CYS A O 1
ATOM 1910 N N . LYS A 1 239 ? -8.775 -5.487 31.343 1.00 90.12 239 LYS A N 1
ATOM 1911 C CA . LYS A 1 239 ? -7.620 -6.184 31.925 1.00 90.12 239 LYS A CA 1
ATOM 1912 C C . LYS A 1 239 ? -8.009 -7.460 32.675 1.00 90.12 239 LYS A C 1
ATOM 1914 O O . LYS A 1 239 ? -7.315 -8.458 32.567 1.00 90.12 239 LYS A O 1
ATOM 1919 N N . PHE A 1 240 ? -9.155 -7.454 33.357 1.00 88.25 240 PHE A N 1
ATOM 1920 C CA . PHE A 1 240 ? -9.639 -8.610 34.112 1.00 88.25 240 PHE A CA 1
ATOM 1921 C C . PHE A 1 240 ? -10.064 -9.755 33.187 1.00 88.25 240 PHE A C 1
ATOM 1923 O O . PHE A 1 240 ? -9.682 -10.897 33.420 1.00 88.25 240 PHE A O 1
ATOM 1930 N N . CYS A 1 241 ? -10.772 -9.445 32.091 1.00 84.38 241 CYS A N 1
ATOM 1931 C CA . CYS A 1 241 ? -11.103 -10.439 31.067 1.00 84.38 241 CYS A CA 1
ATOM 1932 C C . CYS A 1 241 ? -9.847 -10.955 30.355 1.00 84.38 241 CYS A C 1
ATOM 1934 O O . CYS A 1 241 ? -9.721 -12.149 30.128 1.00 84.38 241 CYS A O 1
ATOM 1936 N N . ALA A 1 242 ? -8.918 -10.062 30.002 1.00 82.38 242 ALA A N 1
ATOM 1937 C CA . ALA A 1 242 ? -7.706 -10.425 29.270 1.00 82.38 242 ALA A CA 1
ATOM 1938 C C . ALA A 1 242 ? -6.749 -11.303 30.093 1.00 82.38 242 ALA A C 1
ATOM 1940 O O . ALA A 1 242 ? -6.043 -12.131 29.529 1.00 82.38 242 ALA A O 1
ATOM 1941 N N . GLN A 1 243 ? -6.726 -11.126 31.415 1.00 78.94 243 GLN A N 1
ATOM 1942 C CA . GLN A 1 243 ? -5.843 -11.854 32.328 1.00 78.94 243 GLN A CA 1
ATOM 1943 C C . GLN A 1 243 ? -6.519 -13.073 32.982 1.00 78.94 243 GLN A C 1
ATOM 1945 O O . GLN A 1 243 ? -5.913 -13.690 33.852 1.00 78.94 243 GLN A O 1
ATOM 1950 N N . ASN A 1 244 ? -7.761 -13.420 32.606 1.00 67.88 244 ASN A N 1
ATOM 1951 C CA . ASN A 1 244 ? -8.569 -14.447 33.288 1.00 67.88 244 ASN A CA 1
ATOM 1952 C C . ASN A 1 244 ? -8.620 -14.257 34.819 1.00 67.88 244 ASN A C 1
ATOM 1954 O O . ASN A 1 244 ? -8.675 -15.221 35.583 1.00 67.88 244 ASN A O 1
ATOM 1958 N N . ILE A 1 245 ? -8.593 -13.005 35.287 1.00 64.31 245 ILE A N 1
ATOM 1959 C CA . ILE A 1 245 ? -8.629 -12.709 36.719 1.00 64.31 245 ILE A CA 1
ATOM 1960 C C . ILE A 1 245 ? -10.080 -12.797 37.173 1.00 64.31 245 ILE A C 1
ATOM 1962 O O . ILE A 1 245 ? -10.875 -11.878 36.976 1.00 64.31 245 ILE A O 1
ATOM 1966 N N . PHE A 1 246 ? -10.421 -13.914 37.807 1.00 62.78 246 PHE A N 1
ATOM 1967 C CA . PHE A 1 246 ? -11.696 -14.065 38.488 1.00 62.78 246 PHE A CA 1
ATOM 1968 C C . PHE A 1 246 ? -11.699 -13.207 39.752 1.00 62.78 246 PHE A C 1
ATOM 1970 O O . PHE A 1 246 ? -10.838 -13.345 40.621 1.00 62.78 246 PHE A O 1
ATOM 1977 N N . THR A 1 247 ? -12.690 -12.326 39.888 1.00 65.00 247 THR A N 1
ATOM 1978 C CA . THR A 1 247 ? -12.883 -11.609 41.153 1.00 65.00 247 THR A CA 1
ATOM 1979 C C . THR A 1 247 ? -13.307 -12.593 42.246 1.00 65.00 247 THR A C 1
ATOM 1981 O O . THR A 1 247 ? -13.923 -13.622 41.957 1.00 65.00 247 THR A O 1
ATOM 1984 N N . TYR A 1 248 ? -13.064 -12.266 43.519 1.00 71.38 248 TYR A N 1
ATOM 1985 C CA . TYR A 1 248 ? -13.529 -13.089 44.646 1.00 71.38 248 TYR A CA 1
ATOM 1986 C C . TYR A 1 248 ? -15.030 -13.416 44.554 1.00 71.38 248 TYR A C 1
ATOM 1988 O O . TYR A 1 248 ? -15.450 -14.535 44.838 1.00 71.38 248 TYR A O 1
ATOM 1996 N N . LYS A 1 249 ? -15.849 -12.461 44.091 1.00 68.38 249 LYS A N 1
ATOM 1997 C CA . LYS A 1 249 ? -17.287 -12.660 43.870 1.00 68.38 249 LYS A CA 1
ATOM 1998 C C . LYS A 1 249 ? -17.564 -13.652 42.732 1.00 68.38 249 LYS A C 1
ATOM 2000 O O . LYS A 1 249 ? -18.428 -14.511 42.894 1.00 68.38 249 LYS A O 1
ATOM 2005 N N . SER A 1 250 ? -16.804 -13.585 41.638 1.00 67.88 250 SER A N 1
ATOM 2006 C CA . SER A 1 250 ? -16.874 -14.531 40.513 1.00 67.88 250 SER A CA 1
ATOM 2007 C C . SER A 1 250 ? -16.550 -15.957 40.965 1.00 67.88 250 SER A C 1
ATOM 2009 O O . SER A 1 250 ? -17.311 -16.877 40.680 1.00 67.88 250 SER A O 1
ATOM 2011 N N . ILE A 1 251 ? -15.473 -16.131 41.741 1.00 77.00 251 ILE A N 1
ATOM 2012 C CA . ILE A 1 251 ? -15.090 -17.433 42.307 1.00 77.00 251 ILE A CA 1
ATOM 2013 C C . ILE A 1 251 ? -16.170 -17.917 43.283 1.00 77.00 251 ILE A C 1
ATOM 2015 O O . ILE A 1 251 ? -16.587 -19.071 43.222 1.00 77.00 251 ILE A O 1
ATOM 2019 N N . LYS A 1 252 ? -16.695 -17.034 44.142 1.00 80.00 252 LYS A N 1
ATOM 2020 C CA . LYS A 1 252 ? -17.762 -17.375 45.097 1.00 80.00 252 LYS A CA 1
ATOM 2021 C C . LYS A 1 252 ? -19.028 -17.869 44.395 1.00 80.00 252 LYS A C 1
ATOM 2023 O O . LYS A 1 252 ? -19.657 -18.802 44.887 1.00 80.00 252 LYS A O 1
ATOM 2028 N N . ASN A 1 253 ? -19.405 -17.260 43.271 1.00 78.00 253 ASN A N 1
ATOM 2029 C CA . ASN A 1 253 ? -20.556 -17.690 42.475 1.00 78.00 253 ASN A CA 1
ATOM 2030 C C . ASN A 1 253 ? -20.272 -19.002 41.732 1.00 78.00 253 ASN A C 1
ATOM 2032 O O . ASN A 1 253 ? -21.089 -19.913 41.800 1.00 78.00 253 ASN A O 1
ATOM 2036 N N . LEU A 1 254 ? -19.089 -19.146 41.128 1.00 80.94 254 LEU A N 1
ATOM 2037 C CA . LEU A 1 254 ? -18.684 -20.385 40.462 1.00 80.94 254 LEU A CA 1
ATOM 2038 C C . LEU A 1 254 ? -18.715 -21.582 41.423 1.00 80.94 254 LEU A C 1
ATOM 2040 O O . LEU A 1 254 ? -19.247 -22.635 41.088 1.00 80.94 254 LEU A O 1
ATOM 2044 N N . VAL A 1 255 ? -18.197 -21.411 42.641 1.00 85.56 255 VAL A N 1
ATOM 2045 C CA . VAL A 1 255 ? -18.202 -22.458 43.673 1.00 85.56 255 VAL A CA 1
ATOM 2046 C C . VAL A 1 255 ? -19.629 -22.823 44.093 1.00 85.56 255 VAL A C 1
ATOM 2048 O O . VAL A 1 255 ? -19.924 -24.005 44.277 1.00 85.56 255 VAL A O 1
ATOM 2051 N N . LYS A 1 256 ? -20.537 -21.842 44.189 1.00 87.56 256 LYS A N 1
ATOM 2052 C CA . LYS A 1 256 ? -21.961 -22.111 44.448 1.00 87.56 256 LYS A CA 1
ATOM 2053 C C . LYS A 1 256 ? -22.583 -22.955 43.339 1.00 87.56 256 LYS A C 1
ATOM 2055 O O . LYS A 1 256 ? -23.217 -23.960 43.656 1.00 87.56 256 LYS A O 1
ATOM 2060 N N . ASP A 1 257 ? -22.378 -22.567 42.082 1.00 83.31 257 ASP A N 1
ATOM 2061 C CA . ASP A 1 257 ? -22.979 -23.221 40.914 1.00 83.31 257 ASP A CA 1
ATOM 2062 C C . ASP A 1 257 ? -22.428 -24.633 40.700 1.00 83.31 257 ASP A C 1
ATOM 2064 O O . ASP A 1 257 ? -23.187 -25.568 40.443 1.00 83.31 257 ASP A O 1
ATOM 2068 N N . VAL A 1 258 ? -21.112 -24.812 40.845 1.00 84.94 258 VAL A N 1
ATOM 2069 C CA . VAL A 1 258 ? -20.463 -26.126 40.738 1.00 84.94 258 VAL A CA 1
ATOM 2070 C C . VAL A 1 258 ? -20.922 -27.051 41.861 1.00 84.94 258 VAL A C 1
ATOM 2072 O O . VAL A 1 258 ? -21.225 -28.210 41.584 1.00 84.94 258 VAL A O 1
ATOM 2075 N N . GLY A 1 259 ? -21.020 -26.551 43.098 1.00 89.19 259 GLY A N 1
ATOM 2076 C CA . GLY A 1 259 ? -21.573 -27.328 44.209 1.00 89.19 259 GLY A CA 1
ATOM 2077 C C . GLY A 1 259 ? -23.003 -27.772 43.912 1.00 89.19 259 GLY A C 1
ATOM 2078 O O . GLY A 1 259 ? -23.296 -28.963 43.945 1.00 89.19 259 GLY A O 1
ATOM 2079 N N . LEU A 1 260 ? -23.867 -26.840 43.495 1.00 86.94 260 LEU A N 1
ATOM 2080 C CA . LEU A 1 260 ? -25.258 -27.162 43.182 1.00 86.94 260 LEU A CA 1
ATOM 2081 C C . LEU A 1 260 ? -25.361 -28.220 42.071 1.00 86.94 260 LEU A C 1
ATOM 2083 O O . LEU A 1 260 ? -26.127 -29.168 42.206 1.00 86.94 260 LEU A O 1
ATOM 2087 N N . LYS A 1 261 ? -24.552 -28.103 41.008 1.00 87.06 261 LYS A N 1
ATOM 2088 C CA . LYS A 1 261 ? -24.528 -29.076 39.904 1.00 87.06 261 LYS A CA 1
ATOM 2089 C C . LYS A 1 261 ? -23.999 -30.451 40.300 1.00 87.06 261 LYS A C 1
ATOM 2091 O O . LYS A 1 261 ? -24.478 -31.441 39.760 1.00 87.06 261 LYS A O 1
ATOM 2096 N N . LYS A 1 262 ? -22.975 -30.523 41.154 1.00 88.88 262 LYS A N 1
ATOM 2097 C CA . LYS A 1 262 ? -22.294 -31.792 41.460 1.00 88.88 262 LYS A CA 1
ATOM 2098 C C . LYS A 1 262 ? -22.868 -32.530 42.659 1.00 88.88 262 LYS A C 1
ATOM 2100 O O . LYS A 1 262 ? -22.834 -33.753 42.663 1.00 88.88 262 LYS A O 1
ATOM 2105 N N . SER A 1 263 ? -23.347 -31.812 43.668 1.00 88.06 263 SER A N 1
ATOM 2106 C CA . SER A 1 263 ? -23.813 -32.407 44.924 1.00 88.06 263 SER A CA 1
ATOM 2107 C C . SER A 1 263 ? -25.249 -32.037 45.288 1.00 88.06 263 SER A C 1
ATOM 2109 O O . SER A 1 263 ? -25.736 -32.490 46.317 1.00 88.06 263 SER A O 1
ATOM 2111 N N . GLY A 1 264 ? -25.928 -31.196 44.500 1.00 89.06 264 GLY A N 1
ATOM 2112 C CA . GLY A 1 264 ? -27.257 -30.678 44.846 1.00 89.06 264 GLY A CA 1
ATOM 2113 C C . GLY A 1 264 ? -27.243 -29.614 45.951 1.00 89.06 264 GLY A C 1
ATOM 2114 O O . GLY A 1 264 ? -28.297 -29.098 46.315 1.00 89.06 264 GLY A O 1
ATOM 2115 N N . VAL A 1 265 ? -26.066 -29.232 46.466 1.00 88.44 265 VAL A N 1
ATOM 2116 C CA . VAL A 1 265 ? -25.913 -28.266 47.566 1.00 88.44 265 VAL A CA 1
ATOM 2117 C C . VAL A 1 265 ? -24.986 -27.129 47.145 1.00 88.44 265 VAL A C 1
ATOM 2119 O O . VAL A 1 265 ? -23.931 -27.354 46.560 1.00 88.44 265 VAL A O 1
ATOM 2122 N N . LYS A 1 266 ? -25.347 -25.878 47.459 1.00 87.88 266 LYS A N 1
ATOM 2123 C CA . LYS A 1 266 ? -24.531 -24.702 47.108 1.00 87.88 266 LYS A CA 1
ATOM 2124 C C . LYS A 1 266 ? -23.149 -24.787 47.760 1.00 87.88 266 LYS A C 1
ATOM 2126 O O . LYS A 1 266 ? -23.037 -24.742 48.980 1.00 87.88 266 LYS A O 1
ATOM 2131 N N . GLY A 1 267 ? -22.096 -24.819 46.945 1.00 85.38 267 GLY A N 1
ATOM 2132 C CA . GLY A 1 267 ? -20.722 -24.761 47.439 1.00 85.38 267 GLY A CA 1
ATOM 2133 C C . GLY A 1 267 ? -20.400 -23.410 48.084 1.00 85.38 267 GLY A C 1
ATOM 2134 O O . GLY A 1 267 ? -20.961 -22.368 47.717 1.00 85.38 267 GLY A O 1
ATOM 2135 N N . HIS A 1 268 ? -19.465 -23.402 49.033 1.00 89.00 268 HIS A N 1
ATOM 2136 C CA . HIS A 1 268 ? -18.996 -22.191 49.706 1.00 89.00 268 HIS A CA 1
ATOM 2137 C C . HIS A 1 268 ? -17.469 -22.116 49.697 1.00 89.00 268 HIS A C 1
ATOM 2139 O O . HIS A 1 268 ? -16.785 -23.114 49.896 1.00 89.00 268 HIS A O 1
ATOM 2145 N N . LEU A 1 269 ? -16.939 -20.913 49.461 1.00 84.44 269 LEU A N 1
ATOM 2146 C CA . LEU A 1 269 ? -15.514 -20.642 49.616 1.00 84.44 269 LEU A CA 1
ATOM 2147 C C . LEU A 1 269 ? -15.168 -20.607 51.103 1.00 84.44 269 LEU A C 1
ATOM 2149 O O . LEU A 1 269 ? -15.727 -19.801 51.848 1.00 84.44 269 LEU A O 1
ATOM 2153 N N . ILE A 1 270 ? -14.226 -21.451 51.505 1.00 84.31 270 ILE A N 1
ATOM 2154 C CA . ILE A 1 270 ? -13.638 -21.433 52.841 1.00 84.31 270 ILE A CA 1
ATOM 2155 C C . ILE A 1 270 ? -12.435 -20.489 52.774 1.00 84.31 270 ILE A C 1
ATOM 2157 O O . ILE A 1 270 ? -11.613 -20.604 51.863 1.00 84.31 270 ILE A O 1
ATOM 2161 N N . LYS A 1 271 ? -12.346 -19.515 53.688 1.00 69.56 271 LYS A N 1
ATOM 2162 C CA . LYS A 1 271 ? -11.137 -18.687 53.786 1.00 69.56 271 LYS A CA 1
ATOM 2163 C C . LYS A 1 271 ? -9.960 -19.594 54.173 1.00 69.56 271 LYS A C 1
ATOM 2165 O O . LYS A 1 271 ? -10.152 -20.430 55.058 1.00 69.56 271 LYS A O 1
ATOM 2170 N N . PRO A 1 272 ? -8.779 -19.447 53.547 1.00 59.03 272 PRO A N 1
ATOM 2171 C CA . PRO A 1 272 ? -7.588 -20.135 54.025 1.00 59.03 272 PRO A CA 1
ATOM 2172 C C . PRO A 1 272 ? -7.367 -19.771 55.497 1.00 59.03 272 PRO A C 1
ATOM 2174 O O . PRO A 1 272 ? -7.580 -18.614 55.870 1.00 59.03 272 PRO A O 1
ATOM 2177 N N . ARG A 1 273 ? -7.025 -20.774 56.310 1.00 47.00 273 ARG A N 1
ATOM 2178 C CA . ARG A 1 273 ? -6.538 -20.557 57.675 1.00 47.00 273 ARG A CA 1
ATOM 2179 C C . ARG A 1 273 ? -5.170 -19.896 57.641 1.00 47.00 273 ARG A C 1
ATOM 2181 O O . ARG A 1 273 ? -4.401 -20.233 56.714 1.00 47.00 273 ARG A O 1
#

Solvent-accessible surface area (backbone atoms only — not comparable to full-atom values): 15579 Å² total; per-residue (Å²): 143,83,88,78,72,94,55,51,64,66,59,48,50,51,51,43,30,53,53,16,38,77,61,68,70,30,68,25,48,69,73,34,56,85,48,64,65,53,44,52,48,53,22,63,76,64,73,39,58,64,46,64,31,78,32,34,35,30,58,38,54,85,86,55,74,66,47,78,47,28,50,49,46,46,74,73,64,56,60,58,66,68,58,60,67,64,58,50,42,58,68,56,44,48,54,50,41,28,49,52,22,38,74,76,71,72,34,57,17,44,67,66,30,59,84,46,58,68,60,42,48,62,50,34,77,80,38,64,44,34,65,39,72,28,36,31,36,58,68,52,89,92,54,80,67,45,79,46,28,46,54,50,44,74,73,67,58,70,59,64,61,64,50,54,56,75,45,56,49,49,73,67,51,49,54,48,52,40,23,48,52,17,35,77,73,73,73,32,51,20,41,78,49,81,90,72,53,70,74,58,58,74,69,48,97,55,61,52,36,64,43,82,40,44,32,32,57,63,51,87,87,54,73,70,48,77,46,31,52,52,45,41,76,72,66,55,69,57,65,46,71,76,65,70,55,70,48,74,67,53,50,44,49,50,37,22,52,52,23,33,74,74,72,73,42,71,33,75,80,75,78,85,130

Secondary structure (DSSP, 8-state):
-----S--HHHHHHHHHHHHHHHHSS--EEEE--SHHHHHHHHHHHT--TTT-EEEEE-S-TTSPPEEEEHHHHHTT---HHHHT----HHHHHHHHHHHHHHHHSS--EEEES-SHHHHHHHHTTS-GGGSEEEEE-S-TTSPPEEEEHHHHHTT---HHHHHHHT---HHHHHHHHHHHHHHHHSS--EEPS---HHHHHH-SS-GGGS-EEEE-S-TTSPPEEE-HHHHHTT---HHHHTT---HHHHHHHHHHHHHHHHSS---PPPP-

Mean predicted aligned error: 15.71 Å

pLDDT: mean 82.94, std 11.07, range [40.47, 96.69]

Sequence (273 aa):
MEKLNRYNLNKIKELVEDLSIRKSGIKGVILNPKNEEEFKNLKNISGQIPSKTKIKVKCGVPEHPAWITTADRLQQGHWCKVCAYNIFTFEKAKKLVKKLGLKKYGIEGQIIKPENSLEFIKLTGTYQPSYVPLLVSCGISNHQNWITNGRALSRGNWCRECYIESMKLTFNDIKNIVKDAGRNKIGKDGILLEPINLQDFEKLKIAPSKIPLKIKCGVPEHPEWITDASHLIRGNWCKFCAQNIFTYKSIKNLVKDVGLKKSGVKGHLIKPR